Protein 6IZF (pdb70)

B-factor: mean 52.76, std 18.19, range [23.38, 138.47]

Organism: Gallus gallus (NCBI:txid9031)

Radius of gyration: 17.47 Å; Cα contacts (8 Å, |Δi|>4): 289; chains: 1; bounding box: 37×45×37 Å

Sequence (224 aa):
QLGELAAAFASVPVFPLFDAAYFIVSVLYLKYEPGAVEMSRKSPFASWLLCCAMLHCFGSYILADLLLGESPIHYFSNNSSVILATAVWYLIFFCPMNLFYKCVSFLPVKLIFVAMKEVVRVRKIAAGVHHAHHQYHHGWFIMMATGWVKGSGVALMMSNFEQLLRGVWRPETNEILHMSFPTKASLYGTVLFTLQQTHWLPVSEANLVFFFTMFMIVCKVFMTATH

Foldseek 3Di:
DVVVVLVCLLPPDCPPPLLLLQLLLQLVVQCVDPCLLVCCVPPVVLSLVLSCQSSCQLQLQLCVLVVHDSCVVVVVPVSSVSSSVSNCLCRPNVVSVVVVVCVPLVNVLVSQLSSLLVLLSQLLVQLVVQCVVPVPPLVSSLSSSLSSNCGSQQVVQVSQVSVVHHDPPDGCVRPPDPSSVLSSVSSNQSSCVSVVNPVDDPSVSSVVSSVVSSVVRSVVSVVD

Solvent-accessible surface area: 11584 Å² total; per-residue (Å²): 195,82,42,138,97,0,52,60,47,19,76,46,108,37,87,65,125,47,16,20,1,12,8,12,23,4,0,2,138,0,31,105,24,101,49,1,66,102,24,1,130,156,50,66,144,24,0,60,63,0,0,0,26,9,2,2,1,1,49,19,28,6,13,100,94,21,72,57,58,53,115,110,45,48,78,62,105,73,10,23,118,45,0,42,43,7,24,116,63,0,10,59,25,110,157,53,88,46,56,111,69,7,31,122,86,72,51,40,37,106,43,7,20,35,32,1,11,6,13,0,60,11,0,4,47,1,0,63,72,0,47,138,76,96,109,143,16,90,165,63,0,48,38,1,0,36,10,14,1,10,2,26,26,33,23,33,24,128,7,23,95,63,35,69,42,136,112,82,117,57,49,33,109,113,113,59,47,67,27,0,97,8,0,58,142,0,0,54,59,0,5,68,28,31,23,154,207,50,132,51,58,54,24,34,17,2,33,115,14,1,72,101,1,29,95,27,38,40,140,63,31,51,81,186

Structure (mmCIF, N/CA/C/O backbone):
data_6IZF
#
_entry.id   6IZF
#
_cell.length_a   127.381
_cell.length_b   127.381
_cell.length_c   102.167
_cell.angle_alpha   90.000
_cell.angle_beta   90.000
_cell.angle_gamma   120.000
#
_symmetry.space_group_name_H-M   'P 63 2 2'
#
loop_
_entity.id
_entity.type
_entity.pdbx_description
1 polymer 'Trimeric intracellular cation channel type A'
2 non-polymer 'CALCIUM ION'
3 n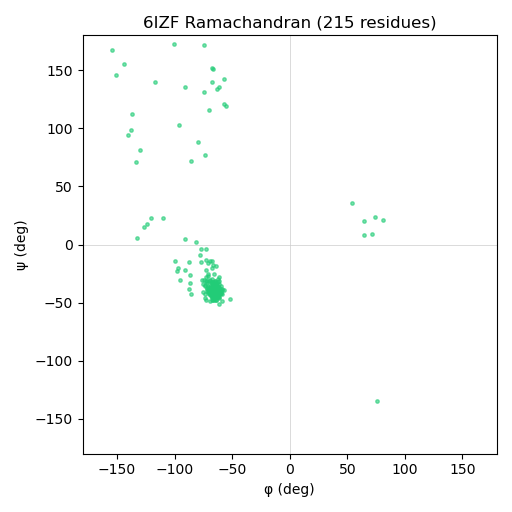on-polymer 'CHLORIDE ION'
4 non-polymer '(2R)-1-(dodecanoyloxy)-3-hydroxypropan-2-yl (5E,8E,11E)-tetradeca-5,8,11-trienoate'
5 water water
#
loop_
_atom_site.group_PDB
_atom_site.id
_atom_site.type_symbol
_atom_site.label_atom_id
_atom_site.label_alt_id
_atom_site.label_comp_id
_atom_site.label_asym_id
_atom_site.label_entity_id
_atom_site.label_seq_id
_atom_site.pdbx_PDB_ins_code
_atom_site.Cartn_x
_atom_site.Cartn_y
_atom_site.Cartn_z
_atom_site.occupancy
_atom_site.B_iso_or_equiv
_atom_site.auth_seq_id
_atom_site.auth_comp_id
_atom_site.auth_asym_id
_atom_site.auth_atom_id
_atom_site.pdbx_PDB_model_num
ATOM 1 N N . GLN A 1 8 ? 29.419 8.665 26.686 1.00 115.97 8 GLN A N 1
ATOM 2 C CA . GLN A 1 8 ? 29.386 10.095 26.401 1.00 108.04 8 GLN A CA 1
ATOM 3 C C . GLN A 1 8 ? 30.018 10.890 27.537 1.00 106.36 8 GLN A C 1
ATOM 4 O O . GLN A 1 8 ? 29.886 12.113 27.597 1.00 107.04 8 GLN A O 1
ATOM 10 N N . LEU A 1 9 ? 30.701 10.183 28.441 1.00 104.16 9 LEU A N 1
ATOM 11 C CA . LEU A 1 9 ? 31.348 10.851 29.567 1.00 100.28 9 LEU A CA 1
ATOM 12 C C . LEU A 1 9 ? 32.422 11.819 29.090 1.00 97.97 9 LEU A C 1
ATOM 13 O O . LEU A 1 9 ? 32.588 12.904 29.659 1.00 99.72 9 LEU A O 1
ATOM 18 N N . GLY A 1 10 ? 33.167 11.441 28.048 1.00 97.59 10 GLY A N 1
ATOM 19 C CA . GLY A 1 10 ? 34.171 12.340 27.504 1.00 99.79 10 GLY A CA 1
ATOM 20 C C . GLY A 1 10 ? 33.579 13.621 26.956 1.00 93.76 10 GLY A C 1
ATOM 21 O O . GLY A 1 10 ? 34.231 14.669 26.970 1.00 85.50 10 GLY A O 1
ATOM 22 N N . GLU A 1 11 ? 32.339 13.559 26.467 1.00 88.18 11 GLU A N 1
ATOM 23 C CA . GLU A 1 11 ? 31.656 14.769 26.026 1.00 82.10 11 GLU A CA 1
ATOM 24 C C . GLU A 1 11 ? 31.295 15.654 27.214 1.00 83.29 11 GLU A C 1
ATOM 25 O O . GLU A 1 11 ? 31.374 16.885 27.127 1.00 72.80 11 GLU A O 1
ATOM 31 N N . LEU A 1 12 ? 30.903 15.042 28.335 1.00 83.40 12 LEU A N 1
ATOM 32 C CA . LEU A 1 12 ? 30.668 15.806 29.556 1.00 77.19 12 LEU A CA 1
ATOM 33 C C . LEU A 1 12 ? 31.974 16.332 30.138 1.00 71.73 12 LEU A C 1
ATOM 34 O O . LEU A 1 12 ? 32.032 17.467 30.627 1.00 61.02 12 LEU A O 1
ATOM 39 N N . ALA A 1 13 ? 33.034 15.522 30.094 1.00 62.97 13 ALA A N 1
ATOM 40 C CA . ALA A 1 13 ? 34.317 15.954 30.640 1.00 67.04 13 ALA A CA 1
ATOM 41 C C . ALA A 1 13 ? 34.901 17.106 29.833 1.00 64.46 13 ALA A C 1
ATOM 42 O O . ALA A 1 13 ? 35.537 18.006 30.395 1.00 63.88 13 ALA A O 1
ATOM 44 N N . ALA A 1 14 ? 34.693 17.097 28.513 1.00 66.82 14 ALA A N 1
ATOM 45 C CA . ALA A 1 14 ? 35.185 18.192 27.683 1.00 69.37 14 ALA A CA 1
ATOM 46 C C . ALA A 1 14 ? 34.481 19.500 28.019 1.00 69.00 14 ALA A C 1
ATOM 47 O O . ALA A 1 14 ? 35.117 20.559 28.068 1.00 61.01 14 ALA A O 1
ATOM 49 N N . ALA A 1 15 ? 33.167 19.450 28.256 1.00 60.89 15 ALA A N 1
ATOM 50 C CA . ALA A 1 15 ? 32.446 20.657 28.646 1.00 63.53 15 ALA A CA 1
ATOM 51 C C . ALA A 1 15 ? 32.866 21.121 30.036 1.00 65.98 15 ALA A C 1
ATOM 52 O O . ALA A 1 15 ? 33.006 22.324 30.281 1.00 68.68 15 ALA A O 1
ATOM 54 N N . PHE A 1 16 ? 33.080 20.177 30.956 1.00 69.00 16 PHE A N 1
ATOM 55 C CA . PHE A 1 16 ? 33.512 20.531 32.306 1.00 68.57 16 PHE A CA 1
ATOM 56 C C . PHE A 1 16 ? 34.882 21.200 32.288 1.00 64.05 16 PHE A C 1
ATOM 57 O O . PHE A 1 16 ? 35.103 22.210 32.964 1.00 60.32 16 PHE A O 1
ATOM 65 N N . ALA A 1 17 ? 35.818 20.648 31.514 1.00 56.18 17 ALA A N 1
ATOM 66 C CA . ALA A 1 17 ? 37.187 21.149 31.518 1.00 58.34 17 ALA A CA 1
ATOM 67 C C . ALA A 1 17 ? 37.356 22.440 30.729 1.00 59.72 17 ALA A C 1
ATOM 68 O O . ALA A 1 17 ? 38.456 23.002 30.730 1.00 61.56 17 ALA A O 1
ATOM 70 N N . SER A 1 18 ? 36.306 22.929 30.066 1.00 59.12 18 SER A N 1
ATOM 71 C CA . SER A 1 18 ? 36.411 24.115 29.224 1.00 64.53 18 SER A CA 1
ATOM 72 C C . SER A 1 18 ? 35.427 25.207 29.630 1.00 67.24 18 SER A C 1
ATOM 73 O O . SER A 1 18 ? 35.161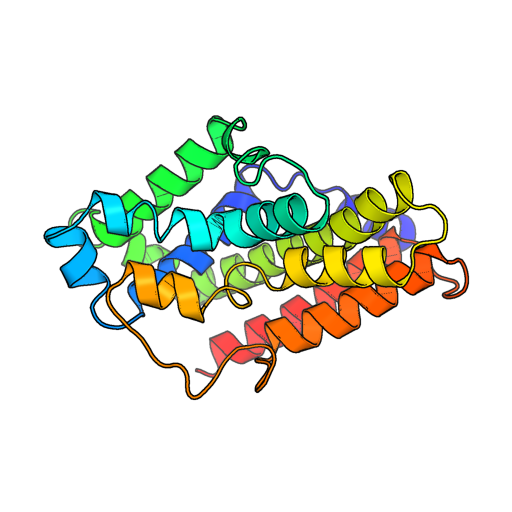 26.118 28.838 1.00 67.25 18 SER A O 1
ATOM 76 N N . VAL A 1 19 ? 34.879 25.138 30.837 1.00 65.08 19 VAL A N 1
ATOM 77 C CA . VAL A 1 19 ? 33.973 26.203 31.289 1.00 66.98 19 VAL A CA 1
ATOM 78 C C . VAL A 1 19 ? 34.767 27.487 31.475 1.00 61.65 19 VAL A C 1
ATOM 79 O O . VAL A 1 19 ? 35.908 27.443 31.970 1.00 57.73 19 VAL A O 1
ATOM 83 N N . PRO A 1 20 ? 34.228 28.646 31.085 1.00 67.40 20 PRO A N 1
ATOM 84 C CA . PRO A 1 20 ? 34.973 29.907 31.237 1.00 59.97 20 PRO A CA 1
ATOM 85 C C . PRO A 1 20 ? 35.090 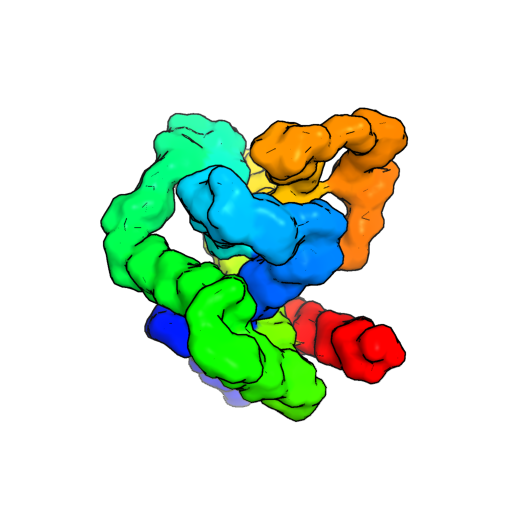30.287 32.703 1.00 48.76 20 PRO A C 1
ATOM 86 O O . PRO A 1 20 ? 34.090 30.564 33.371 1.00 59.21 20 PRO A O 1
ATOM 90 N N . VAL A 1 21 ? 36.327 30.310 33.206 1.00 53.31 21 VAL A N 1
ATOM 91 C CA . VAL A 1 21 ? 36.543 30.619 34.615 1.00 55.93 21 VAL A CA 1
ATOM 92 C C . VAL A 1 21 ? 36.285 32.095 34.901 1.00 55.10 21 VAL A C 1
ATOM 93 O O . VAL A 1 21 ? 35.848 32.455 36.002 1.00 53.09 21 VAL A O 1
ATOM 97 N N . PHE A 1 22 ? 36.538 32.968 33.931 1.00 55.13 22 PHE A N 1
ATOM 98 C CA . PHE A 1 22 ? 36.262 34.388 34.123 1.00 56.90 22 PHE A CA 1
ATOM 99 C C . PHE A 1 22 ? 34.845 34.705 33.656 1.00 57.61 22 PHE A C 1
ATOM 100 O O . PHE A 1 22 ? 34.439 34.243 32.584 1.00 63.43 22 PHE A O 1
ATOM 108 N N . PRO A 1 23 ? 34.063 35.488 34.420 1.00 50.79 23 PRO A N 1
ATOM 109 C CA . PRO A 1 23 ? 34.463 36.080 35.700 1.00 50.48 23 PRO A CA 1
ATOM 110 C C . PRO A 1 23 ? 33.969 35.325 36.940 1.00 50.07 23 PRO A C 1
ATOM 111 O O . PRO A 1 23 ? 34.468 35.579 38.036 1.00 44.87 23 PRO A O 1
ATOM 115 N N . LEU A 1 24 ? 33.013 34.409 36.767 1.00 47.98 24 LEU A N 1
ATOM 116 C CA . LEU A 1 24 ? 32.309 33.846 37.917 1.00 48.32 24 LEU A CA 1
ATOM 117 C C . LEU A 1 24 ? 33.217 32.957 38.759 1.00 47.67 24 LEU A C 1
ATOM 118 O O . LEU A 1 24 ? 33.256 33.083 39.988 1.00 41.78 24 LEU A O 1
ATOM 123 N N . PHE A 1 25 ? 33.944 32.037 38.120 1.00 41.61 25 PHE A N 1
ATOM 124 C CA . PHE A 1 25 ? 34.790 31.128 38.886 1.00 41.06 25 PHE A CA 1
ATOM 125 C C . PHE A 1 25 ? 36.011 31.839 39.454 1.00 42.87 25 PHE A C 1
ATOM 126 O O . PHE A 1 25 ? 36.471 31.491 40.548 1.00 40.91 25 PHE A O 1
ATOM 134 N N . ASP A 1 26 ? 36.544 32.834 38.739 1.00 39.21 26 ASP A N 1
ATOM 135 C CA . ASP A 1 26 ? 37.624 33.638 39.303 1.00 39.38 26 ASP A CA 1
ATOM 136 C C . ASP A 1 26 ? 37.134 34.457 40.493 1.00 37.09 26 ASP A C 1
ATOM 137 O O . ASP A 1 26 ? 37.857 34.612 41.484 1.00 41.36 26 ASP A O 1
ATOM 142 N N . ALA A 1 27 ? 35.910 34.987 40.414 1.00 38.68 27 ALA A N 1
ATOM 143 C CA . ALA A 1 27 ? 35.350 35.725 41.541 1.00 45.50 27 ALA A CA 1
ATOM 144 C C . ALA A 1 27 ? 35.229 34.838 42.772 1.00 45.64 27 ALA A C 1
ATOM 145 O O . ALA A 1 27 ? 35.545 35.265 43.889 1.00 41.21 27 ALA A O 1
ATOM 147 N N . ALA A 1 28 ? 34.777 33.595 42.585 1.00 40.82 28 ALA A N 1
ATOM 148 C CA . ALA A 1 28 ? 34.700 32.659 43.703 1.00 43.03 28 ALA A CA 1
ATOM 149 C C . ALA A 1 28 ? 36.082 32.373 44.275 1.00 44.85 28 ALA A C 1
ATOM 150 O O . ALA A 1 28 ? 36.244 32.254 45.495 1.00 45.19 28 ALA A O 1
ATOM 152 N N . TYR A 1 29 ? 37.089 32.253 43.407 1.00 39.29 29 TYR A N 1
ATOM 153 C CA . TYR A 1 29 ? 38.460 32.075 43.875 1.00 39.98 29 TYR A CA 1
ATOM 154 C C . TYR A 1 29 ? 38.909 33.275 44.700 1.00 42.30 29 TYR A C 1
ATOM 155 O O . TYR A 1 29 ? 39.502 33.119 4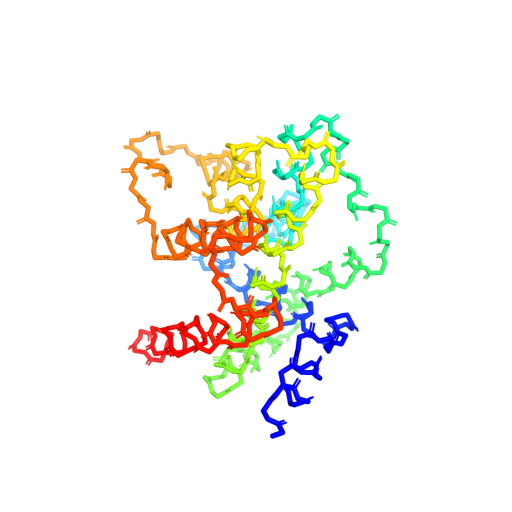5.774 1.00 37.82 29 TYR A O 1
ATOM 164 N N . PHE A 1 30 ? 38.628 34.486 44.210 1.00 40.26 30 PHE A N 1
ATOM 165 C CA . PHE A 1 30 ? 39.022 35.690 44.936 1.00 37.71 30 PHE A CA 1
ATOM 166 C C . PHE A 1 30 ? 38.289 35.797 46.268 1.00 39.74 30 PHE A C 1
ATOM 167 O O . PHE A 1 30 ? 38.886 36.166 47.285 1.00 42.46 30 PHE A O 1
ATOM 175 N N . ILE A 1 31 ? 36.993 35.477 46.281 1.00 37.27 31 ILE A N 1
ATOM 176 C CA . ILE A 1 31 ? 36.199 35.631 47.500 1.00 40.48 31 ILE A CA 1
ATOM 177 C C . ILE A 1 31 ? 36.714 34.706 48.596 1.00 46.01 31 ILE A C 1
ATOM 178 O O . ILE A 1 31 ? 36.923 35.126 49.740 1.00 44.94 31 ILE A O 1
ATOM 183 N N . VAL A 1 32 ? 36.937 33.433 48.260 1.00 41.22 32 VAL A N 1
ATOM 184 C CA . VAL A 1 32 ? 37.414 32.477 49.257 1.00 46.39 32 VAL A CA 1
ATOM 185 C C . VAL A 1 32 ? 38.809 32.858 49.742 1.00 43.81 32 VAL A C 1
ATOM 186 O O . VAL A 1 32 ? 39.112 32.770 50.937 1.00 44.71 32 VAL A O 1
ATOM 190 N N . SER A 1 33 ? 39.672 33.304 48.828 1.00 41.71 33 SER A N 1
ATOM 191 C CA . SER A 1 33 ? 41.043 33.636 49.206 1.00 43.86 33 SER A CA 1
ATOM 192 C C . SER A 1 33 ? 41.098 34.894 50.066 1.00 49.32 33 SER A C 1
ATOM 193 O O . SER A 1 33 ? 41.881 34.963 51.021 1.00 47.94 33 SER A O 1
ATOM 196 N N . VAL A 1 34 ? 40.285 35.900 49.745 1.00 40.83 34 VAL A N 1
ATOM 197 C CA . VAL A 1 34 ? 40.288 37.118 50.549 1.00 39.93 34 VAL A CA 1
ATOM 198 C C . VAL A 1 34 ? 39.578 36.890 51.882 1.00 43.69 34 VAL A C 1
ATOM 199 O O . VAL A 1 34 ? 39.936 37.508 52.892 1.00 46.66 34 VAL A O 1
ATOM 203 N N . LEU A 1 35 ? 38.582 35.999 51.917 1.00 43.03 35 LEU A N 1
ATOM 204 C CA . LEU A 1 35 ? 37.997 35.600 53.195 1.00 47.79 35 LEU A CA 1
ATOM 205 C C . LEU A 1 35 ? 39.051 35.002 54.116 1.00 46.58 35 LEU A C 1
ATOM 206 O O . LEU A 1 35 ? 39.076 35.293 55.318 1.00 49.22 35 LEU A O 1
ATOM 211 N N . TYR A 1 36 ? 39.933 34.163 53.569 1.00 44.18 36 TYR A N 1
ATOM 212 C CA . TYR A 1 36 ? 41.006 33.587 54.372 1.00 55.24 36 TYR A CA 1
ATOM 213 C C . TYR A 1 36 ? 41.954 34.669 54.874 1.00 51.04 36 TYR A C 1
ATOM 214 O O . TYR A 1 36 ? 42.440 34.600 56.009 1.00 52.33 36 TYR A O 1
ATOM 223 N N . LEU A 1 37 ? 42.230 35.676 54.041 1.00 46.68 37 LEU A N 1
ATOM 224 C CA . LEU A 1 37 ? 43.064 36.792 54.477 1.00 43.45 37 LEU A CA 1
ATOM 225 C C . LEU A 1 37 ? 42.435 37.522 55.658 1.00 42.97 37 LEU A C 1
ATOM 226 O O . LEU A 1 37 ? 43.128 37.868 56.620 1.00 47.04 37 LEU A O 1
ATOM 231 N N . LYS A 1 38 ? 41.120 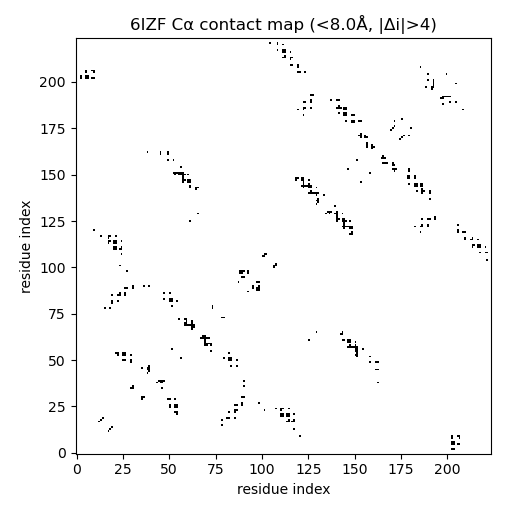37.750 55.611 1.00 42.95 38 LYS A N 1
ATOM 232 C CA . LYS A 1 38 ? 40.457 38.471 56.694 1.00 48.08 38 LYS A CA 1
ATOM 233 C C . LYS A 1 38 ? 40.484 37.682 57.998 1.00 52.86 38 LYS A C 1
ATOM 234 O O . LYS A 1 38 ? 40.428 38.275 59.083 1.00 51.32 38 LYS A O 1
ATOM 240 N N . TYR A 1 39 ? 40.585 36.354 57.915 1.00 51.18 39 TYR A N 1
ATOM 241 C CA . TYR A 1 39 ? 40.696 35.522 59.107 1.00 57.89 39 TYR A CA 1
ATOM 242 C C . TYR A 1 39 ? 42.062 35.624 59.773 1.00 56.33 39 TYR A C 1
ATOM 243 O O . TYR A 1 39 ? 42.179 35.321 60.966 1.00 55.51 39 TYR A O 1
ATOM 252 N N . GLU A 1 40 ? 43.090 36.034 59.035 1.00 50.40 40 GLU A N 1
ATOM 253 C CA . GLU A 1 40 ? 44.436 36.069 59.580 1.00 47.58 40 GLU A CA 1
ATOM 254 C C . GLU A 1 40 ? 44.553 37.123 60.680 1.00 51.12 40 GLU A C 1
ATOM 255 O O . GLU A 1 40 ? 43.837 38.129 60.669 1.00 57.07 40 GLU A O 1
ATOM 261 N N . PRO A 1 41 ? 45.446 36.912 61.649 1.00 60.09 41 PRO A N 1
ATOM 262 C CA . PRO A 1 41 ? 45.556 37.849 62.775 1.00 59.70 41 PRO A CA 1
ATOM 263 C C . PRO A 1 41 ? 45.955 39.248 62.322 1.00 59.96 41 PRO A C 1
ATOM 264 O O . PRO A 1 41 ? 46.866 39.423 61.509 1.00 60.15 41 PRO A O 1
ATOM 268 N N . GLY A 1 42 ? 45.267 40.248 62.872 1.00 50.81 42 GLY A N 1
ATOM 269 C CA . GLY A 1 42 ? 45.545 41.637 62.573 1.00 50.09 42 GLY A CA 1
ATOM 270 C C . GLY A 1 42 ? 45.154 42.098 61.188 1.00 52.86 42 GLY A C 1
ATOM 271 O O . GLY A 1 42 ? 45.498 43.224 60.812 1.00 59.43 42 GLY A O 1
ATOM 272 N N . ALA A 1 43 ? 44.439 41.275 60.418 1.00 52.26 43 ALA A N 1
ATOM 273 C CA . ALA A 1 43 ? 44.111 41.647 59.045 1.00 53.22 43 ALA A CA 1
ATOM 274 C C . ALA A 1 43 ? 43.142 42.822 58.996 1.00 47.75 43 ALA A C 1
ATOM 275 O O . ALA A 1 43 ? 43.315 43.740 58.185 1.00 50.29 43 ALA A O 1
ATOM 277 N N . VAL A 1 44 ? 42.114 42.812 59.847 1.00 47.39 44 VAL A N 1
ATOM 278 C CA . VAL A 1 44 ? 41.155 43.913 59.849 1.00 53.08 44 VAL A CA 1
ATOM 279 C C . VAL A 1 44 ? 41.826 45.206 60.296 1.00 57.10 44 VAL A C 1
ATOM 280 O O . VAL A 1 44 ? 41.622 46.266 59.693 1.00 52.26 44 VAL A O 1
ATOM 284 N N . GLU A 1 45 ? 42.642 45.140 61.352 1.00 56.31 45 GLU A N 1
ATOM 285 C CA . GLU A 1 45 ? 43.376 46.322 61.792 1.00 61.87 45 GLU A CA 1
ATOM 286 C C . GLU A 1 45 ? 44.316 46.820 60.702 1.00 57.37 45 GLU A C 1
ATOM 287 O O . GLU A 1 45 ? 44.498 48.032 60.531 1.00 55.47 45 GLU A O 1
ATOM 293 N N . MET A 1 46 ? 44.917 45.897 59.948 1.00 44.33 46 MET A N 1
ATOM 294 C CA . MET A 1 46 ? 45.810 46.292 58.865 1.00 44.39 46 MET A CA 1
ATOM 295 C C . MET A 1 46 ? 45.055 47.001 57.748 1.00 46.93 46 MET A C 1
ATOM 296 O O . MET A 1 46 ? 45.590 47.928 57.129 1.00 49.16 46 MET A O 1
ATOM 301 N N . SER A 1 47 ? 43.813 46.589 57.478 1.00 44.30 47 SER A N 1
ATOM 302 C CA . SER A 1 47 ? 43.033 47.246 56.434 1.00 49.11 47 SER A CA 1
ATOM 303 C C . SER A 1 47 ? 42.692 48.684 56.803 1.00 50.70 47 SER A C 1
ATOM 304 O O . SER A 1 47 ? 42.492 49.516 55.913 1.00 49.85 47 SER A O 1
ATOM 307 N N . ARG A 1 48 ? 42.516 48.941 58.085 1.00 47.90 48 ARG A N 1
ATOM 308 C CA . ARG A 1 48 ? 42.293 50.293 58.562 1.00 50.40 48 ARG A CA 1
ATOM 309 C C . ARG A 1 48 ? 43.493 51.248 58.582 1.00 54.71 48 ARG A C 1
ATOM 310 O O . ARG A 1 48 ? 43.389 52.384 58.162 1.00 58.43 48 ARG A O 1
ATOM 318 N N . LYS A 1 49 ? 44.640 50.747 59.023 1.00 55.92 49 LYS A N 1
ATOM 319 C CA . LYS A 1 49 ? 45.832 51.558 59.234 1.00 55.70 49 LYS A CA 1
ATOM 320 C C . LYS A 1 49 ? 46.788 51.532 58.051 1.00 53.70 49 LYS A C 1
ATOM 321 O O . LYS A 1 49 ? 47.486 52.523 57.807 1.00 54.27 49 LYS A O 1
ATOM 327 N N . SER A 1 50 ? 46.835 50.427 57.310 1.00 48.52 50 SER A N 1
ATOM 328 C CA . SER A 1 50 ? 47.697 50.289 56.136 1.00 45.77 50 SER A CA 1
ATOM 329 C C . SER A 1 50 ? 46.882 49.703 54.989 1.00 49.93 50 SER A C 1
ATOM 330 O O . SER A 1 50 ? 47.076 48.545 54.601 1.00 49.24 50 SER A O 1
ATOM 333 N N . PRO A 1 51 ? 45.954 50.483 54.424 1.00 54.36 51 PRO A N 1
ATOM 334 C CA . PRO A 1 51 ? 45.070 49.924 53.387 1.00 46.53 51 PRO A CA 1
ATOM 335 C C . PRO A 1 51 ? 45.798 49.491 52.127 1.00 44.59 51 PRO A C 1
ATOM 336 O O . PRO A 1 51 ? 45.379 48.514 51.496 1.00 44.06 51 PRO A O 1
ATOM 340 N N . PHE A 1 52 ? 46.870 50.179 51.732 1.00 45.85 52 PHE A N 1
ATOM 341 C CA . PHE A 1 52 ? 47.593 49.752 50.540 1.00 48.14 52 PHE A CA 1
ATOM 342 C C . PHE A 1 52 ? 48.265 48.402 50.765 1.00 45.79 52 PHE A C 1
ATOM 343 O O . PHE A 1 52 ? 48.191 47.518 49.905 1.00 40.98 52 PHE A O 1
ATOM 351 N N . ALA A 1 53 ? 48.912 48.218 51.920 1.00 40.27 53 ALA A N 1
ATOM 352 C CA . ALA A 1 53 ? 49.510 46.924 52.233 1.00 42.84 53 ALA A CA 1
ATOM 353 C C . ALA A 1 53 ? 48.454 45.832 52.336 1.00 41.91 53 ALA A C 1
ATOM 354 O O . ALA A 1 53 ? 48.719 44.677 51.982 1.00 41.10 53 ALA A O 1
ATOM 356 N N . SER A 1 54 ? 47.260 46.172 52.827 1.00 38.77 54 SER A N 1
ATOM 357 C CA . SER A 1 54 ? 46.170 45.203 52.874 1.00 39.28 54 SER A CA 1
ATOM 358 C C . SER A 1 54 ? 45.730 44.805 51.471 1.00 35.93 54 SER A C 1
ATOM 359 O O . SER A 1 54 ? 45.488 43.623 51.203 1.00 36.33 54 SER A O 1
ATOM 362 N N . TRP A 1 55 ? 45.616 45.780 50.566 1.00 37.90 55 TRP A N 1
ATOM 363 C CA . TRP A 1 55 ? 45.262 45.471 49.185 1.00 37.94 55 TRP A CA 1
ATOM 364 C C . TRP A 1 55 ? 46.338 44.622 48.520 1.00 39.28 55 TRP A C 1
ATOM 365 O O . TRP A 1 55 ? 46.024 43.678 47.785 1.00 33.80 55 TRP A O 1
ATOM 376 N N A LEU A 1 56 ? 47.612 44.927 48.782 0.70 36.53 56 LEU A N 1
ATOM 377 N N B LEU A 1 56 ? 47.611 44.956 48.747 0.30 36.94 56 LEU A N 1
ATOM 378 C CA A LEU A 1 56 ? 48.695 44.130 48.210 0.70 36.45 56 LEU A CA 1
ATOM 379 C CA B LEU A 1 56 ? 48.698 44.164 48.180 0.30 36.28 56 LEU A CA 1
ATOM 380 C C A LEU A 1 56 ? 48.674 42.702 48.746 0.70 36.80 56 LEU A C 1
ATOM 381 C C B LEU A 1 56 ? 48.652 42.729 48.683 0.30 36.57 56 LEU A C 1
ATOM 382 O O A LEU A 1 56 ? 48.947 41.748 48.005 0.70 36.00 56 LEU A O 1
ATOM 383 O O B LEU A 1 56 ? 48.914 41.786 47.926 0.30 36.15 56 LEU A O 1
ATOM 392 N N A CYS A 1 57 ? 48.353 42.535 50.033 0.51 35.87 57 CYS A N 1
ATOM 393 N N B CYS A 1 57 ? 48.323 42.545 49.962 0.49 35.91 57 CYS A N 1
ATOM 394 C CA A CYS A 1 57 ? 48.204 41.193 50.591 0.51 38.82 57 CYS A CA 1
ATOM 395 C CA B CYS A 1 57 ? 48.240 41.201 50.520 0.49 38.30 57 CYS A CA 1
ATOM 396 C C A CYS A 1 57 ? 47.111 40.412 49.874 0.51 42.36 57 CYS A C 1
ATOM 397 C C B CYS A 1 57 ? 47.107 40.407 49.882 0.49 42.30 57 CYS A C 1
ATOM 398 O O A CYS A 1 57 ? 47.273 39.219 49.591 0.51 39.43 57 CYS A O 1
ATOM 399 O O B CYS A 1 57 ? 47.238 39.197 49.661 0.49 40.54 57 CYS A O 1
ATOM 404 N N . ALA A 1 58 ? 45.988 41.069 49.575 1.00 39.28 58 ALA A N 1
ATOM 405 C CA . ALA A 1 58 ? 44.894 40.390 48.891 1.00 37.09 58 ALA A CA 1
ATOM 406 C C . ALA A 1 58 ? 45.286 40.016 47.467 1.00 31.70 58 ALA A C 1
ATOM 407 O O . ALA A 1 58 ? 44.853 38.979 46.951 1.00 37.97 58 ALA A O 1
ATOM 409 N N . MET A 1 59 ? 46.107 40.844 46.815 1.00 35.07 59 MET A N 1
ATOM 410 C CA . MET A 1 59 ? 46.597 40.493 45.487 1.00 38.02 59 MET A CA 1
ATOM 411 C C . MET A 1 59 ? 47.512 39.276 45.537 1.00 37.30 59 MET A C 1
ATOM 412 O O . MET A 1 59 ? 47.512 38.467 44.603 1.00 34.05 59 MET A O 1
ATOM 417 N N . LEU A 1 60 ? 48.291 39.125 46.612 1.00 33.21 60 LEU A N 1
ATOM 418 C CA . LEU A 1 60 ? 49.093 37.917 46.774 1.00 38.90 60 LEU A CA 1
ATOM 419 C C . LEU A 1 60 ? 48.207 36.687 46.914 1.00 39.25 60 LEU A C 1
ATOM 420 O O . LEU A 1 60 ? 48.501 35.632 46.341 1.00 37.45 60 LEU A O 1
ATOM 425 N N . HIS A 1 61 ? 47.115 36.802 47.675 1.00 34.81 61 HIS A N 1
ATOM 426 C CA . HIS A 1 61 ? 46.212 35.669 47.849 1.00 38.94 61 HIS A CA 1
ATOM 427 C C . HIS A 1 61 ? 45.455 35.348 46.567 1.00 39.63 61 HIS A C 1
ATOM 428 O O . HIS A 1 61 ? 45.115 34.184 46.327 1.00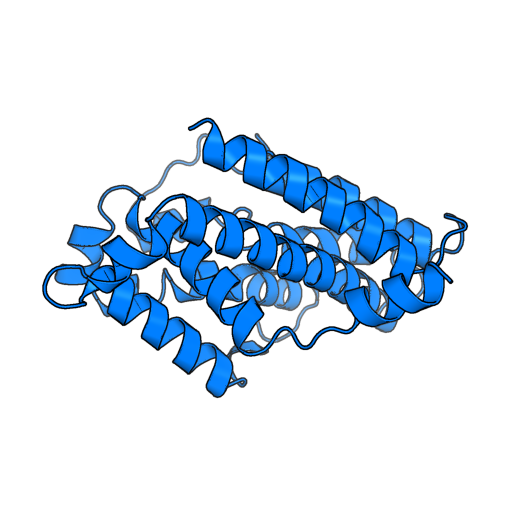 45.68 61 HIS A O 1
ATOM 435 N N . CYS A 1 62 ? 45.179 36.357 45.739 1.00 36.28 62 CYS A N 1
ATOM 436 C CA . CYS A 1 62 ? 44.419 36.141 44.514 1.00 33.19 62 CYS A CA 1
ATOM 437 C C . CYS A 1 62 ? 45.291 35.719 43.341 1.00 36.53 62 CYS A C 1
ATOM 438 O O . CYS A 1 62 ? 44.836 34.944 42.492 1.00 35.07 62 CYS A O 1
ATOM 441 N N . PHE A 1 63 ? 46.535 36.200 43.269 1.00 32.40 63 PHE A N 1
ATOM 442 C CA . PHE A 1 63 ? 47.380 35.949 42.107 1.00 37.76 63 PHE A CA 1
ATOM 443 C C . PHE A 1 63 ? 48.739 35.355 42.461 1.00 30.00 63 PHE A C 1
ATOM 444 O O . PHE A 1 63 ? 49.634 35.346 41.608 1.00 32.67 63 PHE A O 1
ATOM 452 N N . GLY A 1 64 ? 48.918 34.851 43.684 1.00 36.04 64 GLY A N 1
ATOM 453 C CA . GLY A 1 64 ? 50.211 34.305 44.066 1.00 35.70 64 GLY A CA 1
ATOM 454 C C . GLY A 1 64 ? 50.638 33.121 43.221 1.00 37.55 64 GLY A C 1
ATOM 455 O O . GLY A 1 64 ? 51.835 32.874 43.053 1.00 33.00 64 GLY A O 1
ATOM 456 N N . SER A 1 65 ? 49.672 32.376 42.677 1.00 35.35 65 SER A N 1
ATOM 457 C CA . SER A 1 65 ? 49.999 31.258 41.797 1.00 35.32 65 SER A CA 1
ATOM 458 C C . SER A 1 65 ? 50.733 31.734 40.551 1.00 32.30 65 SER A C 1
ATOM 459 O O . SER A 1 65 ? 51.713 31.114 40.125 1.00 32.00 65 SER A O 1
ATOM 462 N N . TYR A 1 66 ? 50.268 32.830 39.949 1.00 31.05 66 TYR A N 1
ATOM 463 C CA . TYR A 1 66 ? 50.911 33.341 38.744 1.00 32.32 66 TYR A CA 1
ATOM 464 C C . TYR A 1 66 ? 52.238 34.011 39.069 1.00 34.13 66 TYR A C 1
ATOM 465 O O . TYR A 1 66 ? 53.187 33.928 38.281 1.00 31.41 66 TYR A O 1
ATOM 474 N N . ILE A 1 67 ? 52.321 34.686 40.217 1.00 28.21 67 ILE A N 1
ATOM 475 C CA . ILE A 1 67 ? 53.574 35.319 40.619 1.00 33.60 67 ILE A CA 1
ATOM 476 C C . ILE A 1 67 ? 54.663 34.268 40.792 1.00 35.84 67 ILE A C 1
ATOM 477 O O . ILE A 1 67 ? 55.794 34.435 40.321 1.00 32.48 67 ILE A O 1
ATOM 482 N N . LEU A 1 68 ? 54.334 33.167 41.471 1.00 31.08 68 LEU A N 1
ATOM 483 C CA . LEU A 1 68 ? 55.320 32.116 41.709 1.00 35.48 68 LEU A CA 1
ATOM 484 C C . LEU A 1 68 ? 55.691 31.391 40.423 1.00 30.28 68 LEU A C 1
ATOM 485 O O . LEU A 1 68 ? 56.868 31.093 40.194 1.00 32.46 68 LEU A O 1
ATOM 490 N N . ALA A 1 69 ? 54.704 31.081 39.580 1.00 29.60 69 ALA A N 1
ATOM 491 C CA . ALA A 1 69 ? 55.000 30.369 38.341 1.00 31.48 69 ALA A CA 1
ATOM 492 C C . ALA A 1 69 ? 55.861 31.218 37.416 1.00 33.72 69 ALA A C 1
ATOM 493 O O . ALA A 1 69 ? 56.790 30.708 36.778 1.00 29.72 69 ALA A O 1
ATOM 495 N N . ASP A 1 70 ? 55.571 32.519 37.333 1.00 29.72 70 ASP A N 1
ATOM 496 C CA . ASP A 1 70 ? 56.386 33.401 36.504 1.00 32.35 70 ASP A CA 1
ATOM 497 C C . ASP A 1 70 ? 57.797 33.543 37.065 1.00 30.36 70 ASP A C 1
ATOM 498 O O . ASP A 1 70 ? 58.769 33.597 36.302 1.00 35.52 70 ASP A O 1
ATOM 503 N N . LEU A 1 71 ? 57.935 33.590 38.393 1.00 31.79 71 LEU A N 1
ATOM 504 C CA . LEU A 1 71 ? 59.266 33.625 38.993 1.00 31.09 71 LEU A CA 1
ATOM 505 C C . LEU A 1 71 ? 60.056 32.363 38.670 1.00 38.46 71 LEU A C 1
ATOM 506 O O . LEU A 1 71 ? 61.249 32.434 38.353 1.00 35.06 71 LEU A O 1
ATOM 511 N N . LEU A 1 72 ? 59.412 31.197 38.750 1.00 30.72 72 LEU A N 1
ATOM 512 C CA . LEU A 1 72 ? 60.119 29.948 38.480 1.00 34.50 72 LEU A CA 1
ATOM 513 C C . LEU A 1 72 ? 60.560 29.858 37.026 1.00 31.49 72 LEU A C 1
ATOM 514 O O . LEU A 1 72 ? 61.632 29.318 36.732 1.00 34.13 72 LEU A O 1
ATOM 519 N N . LEU A 1 73 ? 59.753 30.375 36.102 1.00 27.02 73 LEU A N 1
ATOM 520 C CA . LEU A 1 73 ? 60.066 30.284 34.682 1.00 28.22 73 LEU A CA 1
ATOM 521 C C . LEU A 1 73 ? 60.868 31.476 34.171 1.00 30.67 73 LEU A C 1
ATOM 522 O O . LEU A 1 73 ? 61.133 31.556 32.967 1.00 31.50 73 LEU A O 1
ATOM 527 N N . GLY A 1 74 ? 61.273 32.392 35.049 1.00 33.17 74 GLY A N 1
ATOM 528 C CA . GLY A 1 74 ? 62.070 33.523 34.618 1.00 29.90 74 GLY A CA 1
ATOM 529 C C . GLY A 1 74 ? 61.306 34.585 33.866 1.00 37.32 74 GLY A C 1
ATOM 530 O O . GLY A 1 74 ? 61.902 35.336 33.096 1.00 31.51 74 GLY A O 1
ATOM 531 N N . GLU A 1 75 ? 59.997 34.668 34.059 1.00 29.59 75 GLU A N 1
ATOM 532 C CA . GLU A 1 75 ? 59.182 35.707 33.452 1.00 31.29 75 GLU A CA 1
ATOM 533 C C . GLU A 1 75 ? 58.893 36.797 34.479 1.00 29.28 75 GLU A C 1
ATOM 534 O O . GLU A 1 75 ? 59.214 36.668 35.664 1.00 33.83 75 GLU A O 1
ATOM 540 N N . SER A 1 76 ? 58.293 37.884 34.010 1.00 28.63 76 SER A N 1
ATOM 541 C CA . SER A 1 76 ? 57.914 38.977 34.898 1.00 31.77 76 SER A CA 1
ATOM 542 C C . SER A 1 76 ? 56.994 38.465 36.000 1.00 28.70 76 SER A C 1
ATOM 543 O O . SER A 1 76 ? 55.923 37.914 35.697 1.00 28.22 76 SER A O 1
ATOM 546 N N . PRO A 1 77 ? 57.361 38.610 37.277 1.00 29.25 77 PRO A N 1
ATOM 547 C CA . PRO A 1 77 ? 56.486 38.121 38.352 1.00 33.34 77 PRO A CA 1
ATOM 548 C C . PRO A 1 77 ? 55.147 38.833 38.429 1.00 33.27 77 PRO A C 1
ATOM 549 O O . PRO A 1 77 ? 54.222 38.295 39.051 1.00 33.37 77 PRO A O 1
ATOM 553 N N . ILE A 1 78 ? 55.005 40.011 37.828 1.00 29.85 78 ILE A N 1
ATOM 554 C CA . ILE A 1 78 ? 53.727 40.711 37.812 1.00 32.14 78 ILE A CA 1
ATOM 555 C C . ILE A 1 78 ? 53.117 40.724 36.412 1.00 31.67 78 ILE A C 1
ATOM 556 O O . ILE A 1 78 ? 52.291 41.580 36.102 1.00 29.99 78 ILE A O 1
ATOM 561 N N . HIS A 1 79 ? 53.511 39.771 35.564 1.00 29.95 79 HIS A N 1
ATOM 562 C CA . HIS A 1 79 ? 52.967 39.698 34.212 1.00 30.82 79 HIS A CA 1
ATOM 563 C C . HIS A 1 79 ? 51.447 39.574 34.223 1.00 30.93 79 HIS A C 1
ATOM 564 O O . HIS A 1 79 ? 50.762 40.170 33.385 1.00 29.92 79 HIS A O 1
ATOM 571 N N . TYR A 1 80 ? 50.898 38.798 35.159 1.00 30.38 80 TYR A N 1
ATOM 572 C CA . TYR A 1 80 ? 49.455 38.589 35.181 1.00 32.86 80 TYR A CA 1
ATOM 573 C C . TYR A 1 80 ? 48.692 39.862 35.527 1.00 34.13 80 TYR A C 1
ATOM 574 O O . TYR A 1 80 ? 47.502 39.962 35.209 1.00 30.91 80 TYR A O 1
ATOM 583 N N . PHE A 1 81 ? 49.348 40.844 36.150 1.00 32.27 81 PHE A N 1
ATOM 584 C CA . PHE A 1 81 ? 48.665 42.085 36.494 1.00 31.47 81 PHE A CA 1
ATOM 585 C C . PHE A 1 81 ? 48.389 42.965 35.283 1.00 35.88 81 PHE A C 1
ATOM 586 O O . PHE A 1 81 ? 47.749 44.011 35.437 1.00 31.89 81 PHE A O 1
ATOM 594 N N . SER A 1 82 ? 48.842 42.573 34.088 1.00 27.59 82 SER A N 1
ATOM 595 C CA . SER A 1 82 ? 48.396 43.245 32.873 1.00 27.26 82 SER A CA 1
ATOM 596 C C . SER A 1 82 ? 46.943 42.923 32.546 1.00 33.91 82 SER A C 1
ATOM 597 O O . SER A 1 82 ? 46.336 43.621 31.725 1.00 35.57 82 SER A O 1
ATOM 600 N N . ASN A 1 83 ? 46.378 41.881 33.158 1.00 31.16 83 ASN A N 1
ATOM 601 C CA . ASN A 1 83 ? 44.965 41.540 32.989 1.00 30.76 83 ASN A CA 1
ATOM 602 C C . ASN A 1 83 ? 44.155 42.471 33.881 1.00 39.16 83 ASN A C 1
ATOM 603 O O . ASN A 1 83 ? 43.857 42.161 35.036 1.00 34.85 83 ASN A O 1
ATOM 608 N N . ASN A 1 84 ? 43.788 43.631 33.326 1.00 34.21 84 ASN A N 1
ATOM 609 C CA . ASN A 1 84 ? 43.189 44.694 34.130 1.00 37.55 84 ASN A CA 1
ATOM 610 C C . ASN A 1 84 ? 41.862 44.264 34.743 1.00 42.73 84 ASN A C 1
ATOM 611 O O . ASN A 1 84 ? 41.582 44.573 35.907 1.00 37.24 84 ASN A O 1
ATOM 616 N N . SER A 1 85 ? 41.028 43.555 33.977 1.00 34.77 85 SER A N 1
ATOM 617 C CA . SER A 1 85 ? 39.707 43.179 34.474 1.00 42.53 85 SER A CA 1
ATOM 618 C C . SER A 1 85 ? 39.807 42.240 35.670 1.00 36.49 85 SER A C 1
ATOM 619 O O . SER A 1 85 ? 39.012 42.338 36.612 1.00 38.72 85 SER A O 1
ATOM 622 N N . SER A 1 86 ? 40.775 41.322 35.650 1.00 31.78 86 SER A N 1
ATOM 623 C CA . SER A 1 86 ? 40.950 40.409 36.776 1.00 40.60 86 SER A CA 1
ATOM 624 C C . SER A 1 86 ? 41.447 41.142 38.015 1.00 37.25 86 SER A C 1
ATOM 625 O O . SER A 1 86 ? 40.985 40.868 39.128 1.00 34.58 86 SER A O 1
ATOM 628 N N . VAL A 1 87 ? 42.392 42.071 37.845 1.00 30.67 87 VAL A N 1
ATOM 629 C CA . VAL A 1 87 ? 42.912 42.824 38.984 1.00 35.04 87 VAL A CA 1
ATOM 630 C C . VAL A 1 87 ? 41.822 43.700 39.589 1.00 35.39 87 VAL A C 1
ATOM 631 O O . VAL A 1 87 ? 41.710 43.819 40.814 1.00 34.73 87 VAL A O 1
ATOM 635 N N . ILE A 1 88 ? 40.998 44.320 38.743 1.00 34.68 88 ILE A N 1
ATOM 636 C CA . ILE A 1 88 ? 39.922 45.168 39.247 1.00 36.66 88 ILE A CA 1
ATOM 637 C C . ILE A 1 88 ? 38.869 44.330 39.961 1.00 39.29 88 ILE A C 1
ATOM 638 O O . ILE A 1 88 ? 38.332 44.739 40.999 1.00 36.60 88 ILE A O 1
ATOM 643 N N . LEU A 1 89 ? 38.561 43.145 39.425 1.00 37.52 89 LEU A N 1
ATOM 644 C CA . LEU A 1 89 ? 37.588 42.273 40.077 1.00 36.19 89 LEU A CA 1
ATOM 645 C C . LEU A 1 89 ? 38.079 41.819 41.447 1.00 36.73 89 LEU A C 1
ATOM 646 O O . LEU A 1 89 ? 37.313 41.811 42.417 1.00 36.03 89 LEU A O 1
ATOM 651 N N . ALA A 1 90 ? 39.354 41.437 41.549 1.00 35.51 90 ALA A N 1
ATOM 652 C CA . ALA A 1 90 ? 39.908 41.067 42.848 1.00 35.85 90 ALA A CA 1
ATOM 653 C C . ALA A 1 90 ? 39.955 42.267 43.787 1.00 38.65 90 ALA A C 1
ATOM 654 O O . ALA A 1 90 ? 39.754 42.124 44.999 1.00 37.53 90 ALA A O 1
ATOM 656 N N . THR A 1 91 ? 40.213 43.460 43.245 1.00 37.09 91 THR A N 1
ATOM 657 C CA . THR A 1 91 ? 40.210 44.663 44.072 1.00 36.93 91 THR A CA 1
ATOM 658 C C . THR A 1 91 ? 38.817 44.953 44.615 1.00 39.98 91 THR A C 1
ATOM 659 O O . THR A 1 91 ? 38.666 45.344 45.779 1.00 38.98 91 THR A O 1
ATOM 663 N N . ALA A 1 92 ? 37.786 44.768 43.787 1.00 37.67 92 ALA A N 1
ATOM 664 C CA . ALA A 1 92 ? 36.419 44.970 44.257 1.00 38.66 92 ALA A CA 1
ATOM 665 C C . ALA A 1 92 ? 36.056 43.963 45.339 1.00 40.60 92 ALA A C 1
ATOM 666 O O . ALA A 1 92 ? 35.358 44.300 46.301 1.00 38.34 92 ALA A O 1
ATOM 668 N N . VAL A 1 93 ? 36.523 42.720 45.199 1.00 39.83 93 VAL A N 1
ATOM 669 C CA . VAL A 1 93 ? 36.255 41.704 46.215 1.00 42.20 93 VAL A CA 1
ATOM 670 C C . VAL A 1 93 ? 36.925 42.083 47.530 1.00 41.86 93 VAL A C 1
ATOM 671 O O . VAL A 1 93 ? 36.330 41.966 48.608 1.00 42.78 93 VAL A O 1
ATOM 675 N N . TRP A 1 94 ? 38.173 42.553 47.457 1.00 40.91 94 TRP A N 1
ATOM 676 C CA . TRP A 1 94 ? 38.882 42.977 48.661 1.00 43.77 94 TRP A CA 1
ATOM 677 C C . TRP A 1 94 ? 38.162 44.133 49.344 1.00 44.53 94 TRP A C 1
ATOM 678 O O . TRP A 1 94 ? 38.024 44.155 50.573 1.00 43.87 94 TRP A O 1
ATOM 689 N N . TYR A 1 95 ? 37.689 45.103 48.559 1.00 41.47 95 TYR A N 1
ATOM 690 C CA . TYR A 1 95 ? 37.014 46.256 49.144 1.00 44.46 95 TYR A CA 1
ATOM 691 C C . TYR A 1 95 ? 35.695 45.856 49.797 1.00 43.81 95 TYR A C 1
ATOM 692 O O . TYR A 1 95 ? 35.375 46.318 50.900 1.00 44.53 95 TYR A O 1
ATOM 701 N N . LEU A 1 96 ? 34.917 44.996 49.135 1.00 42.59 96 LEU A N 1
ATOM 702 C CA . LEU A 1 96 ? 33.618 44.606 49.679 1.00 43.75 96 LEU A CA 1
ATOM 703 C C . LEU A 1 96 ? 33.767 43.766 50.943 1.00 47.12 96 LEU A C 1
ATOM 704 O O . LEU A 1 96 ? 32.943 43.861 51.859 1.00 53.34 96 LEU A O 1
ATOM 709 N N . ILE A 1 97 ? 34.805 42.933 51.012 1.00 41.23 97 ILE A N 1
ATOM 710 C CA . ILE A 1 97 ? 34.957 42.049 52.164 1.00 49.03 97 ILE A CA 1
ATOM 711 C C . ILE A 1 97 ? 35.402 42.835 53.394 1.00 48.61 97 ILE A C 1
ATOM 712 O O . ILE A 1 97 ? 34.979 42.543 54.520 1.00 45.62 97 ILE A O 1
ATOM 717 N N . PHE A 1 98 ? 36.225 43.868 53.200 1.00 46.60 98 PHE A N 1
ATOM 718 C CA . PHE A 1 98 ? 36.781 44.620 54.318 1.00 51.65 98 PHE A CA 1
ATOM 719 C C . PHE A 1 98 ? 36.038 45.913 54.633 1.00 52.61 98 PHE A C 1
ATOM 720 O O . PHE A 1 98 ? 36.138 46.396 55.766 1.00 52.94 98 PHE A O 1
ATOM 728 N N . PHE A 1 99 ? 35.300 46.490 53.680 1.00 52.05 99 PHE A N 1
ATOM 729 C CA . PHE A 1 99 ? 34.747 47.824 53.872 1.00 47.96 99 PHE A CA 1
ATOM 730 C C . PHE A 1 99 ? 33.272 47.974 53.518 1.00 57.06 99 PHE A C 1
ATOM 731 O O . PHE A 1 99 ? 32.765 49.100 53.561 1.00 54.20 99 PHE A O 1
ATOM 739 N N . CYS A 1 100 ? 32.572 46.900 53.171 1.00 47.84 100 CYS A N 1
ATOM 740 C CA . CYS A 1 100 ? 31.158 47.034 52.840 1.00 50.38 100 CYS A CA 1
ATOM 741 C C . CYS A 1 100 ? 30.386 47.523 54.063 1.00 56.08 100 CYS A C 1
ATOM 742 O O . CYS A 1 100 ? 30.609 47.016 55.172 1.00 54.06 100 CYS A O 1
ATOM 745 N N . PRO A 1 101 ? 29.502 48.510 53.914 1.00 59.34 101 PRO A N 1
ATOM 746 C CA . PRO A 1 101 ? 28.677 48.942 55.048 1.00 56.57 101 PRO A CA 1
ATOM 747 C C . PRO A 1 101 ? 27.882 47.777 55.616 1.00 57.95 101 PRO A C 1
ATOM 748 O O . PRO A 1 101 ? 27.413 46.906 54.879 1.00 59.43 101 PRO A O 1
ATOM 752 N N . MET A 1 102 ? 27.749 47.757 56.943 1.00 56.34 102 MET A N 1
ATOM 753 C CA . MET A 1 102 ? 27.084 46.690 57.684 1.00 60.67 102 MET A CA 1
ATOM 754 C C . MET A 1 102 ? 27.811 45.353 57.552 1.00 59.97 102 MET A C 1
ATOM 755 O O . MET A 1 102 ? 27.299 44.326 58.015 1.00 66.85 102 MET A O 1
ATOM 760 N N . ASN A 1 103 ? 29.002 45.344 56.945 1.00 67.01 103 ASN A N 1
ATOM 761 C CA . ASN A 1 103 ? 29.739 44.108 56.662 1.00 59.70 103 ASN A CA 1
ATOM 762 C C . ASN A 1 103 ? 28.867 43.126 55.884 1.00 59.74 103 ASN A C 1
ATOM 763 O O . ASN A 1 103 ? 28.953 41.909 56.067 1.00 56.21 103 ASN A O 1
ATOM 768 N N . LEU A 1 104 ? 28.024 43.663 54.998 1.00 53.32 104 LEU A N 1
ATOM 769 C CA . LEU A 1 104 ? 26.959 42.868 54.397 1.00 55.52 104 LEU A CA 1
ATOM 770 C C . LEU A 1 104 ? 27.504 41.848 53.405 1.00 50.40 104 LEU A C 1
ATOM 771 O O . LEU A 1 104 ? 27.028 40.707 53.361 1.00 51.33 104 LEU A O 1
ATOM 776 N N . PHE A 1 105 ? 28.488 42.239 52.591 1.00 47.18 105 PHE A N 1
ATOM 777 C CA . PHE A 1 105 ? 29.041 41.306 51.614 1.00 52.20 105 PHE A CA 1
ATOM 778 C C . PHE A 1 105 ? 29.686 40.112 52.303 1.00 56.65 105 PHE A C 1
ATOM 779 O O . PHE A 1 105 ? 29.539 38.971 51.852 1.00 51.71 105 PHE A O 1
ATOM 787 N N . TYR A 1 106 ? 30.402 40.357 53.403 1.00 56.54 106 TYR A N 1
ATOM 788 C CA . TYR A 1 106 ? 30.964 39.262 54.185 1.00 54.99 106 TYR A CA 1
ATOM 789 C C . TYR A 1 106 ? 29.871 38.337 54.700 1.00 59.97 106 TYR A C 1
ATOM 790 O O . TYR A 1 106 ? 30.024 37.111 54.666 1.00 59.34 106 TYR A O 1
ATOM 799 N N . LYS A 1 107 ? 28.757 38.904 55.172 1.00 56.87 107 LYS A N 1
ATOM 800 C CA . LYS A 1 107 ? 27.688 38.085 55.734 1.00 54.91 107 LYS A CA 1
ATOM 801 C C . LYS A 1 107 ? 27.070 37.175 54.679 1.00 62.63 107 LYS A C 1
ATOM 802 O O . LYS A 1 107 ? 26.700 36.032 54.975 1.00 66.20 107 LYS A O 1
ATOM 808 N N . CYS A 1 108 ? 26.951 37.662 53.442 1.00 58.32 108 CYS A N 1
ATOM 809 C CA . CYS A 1 108 ? 26.318 36.870 52.392 1.00 56.89 108 CYS A CA 1
ATOM 810 C C . CYS A 1 108 ? 27.220 35.729 51.935 1.00 57.71 108 CYS A C 1
ATOM 811 O O . CYS A 1 108 ? 26.772 34.583 51.812 1.00 59.23 108 CYS A O 1
ATOM 814 N N . VAL A 1 109 ? 28.497 36.021 51.673 1.00 54.63 109 VAL A N 1
ATOM 815 C CA . VAL A 1 109 ? 29.404 34.989 51.169 1.00 56.51 109 VAL A CA 1
ATOM 816 C C . VAL A 1 109 ? 29.880 34.039 52.256 1.00 62.00 109 VAL A C 1
ATOM 817 O O . VAL A 1 109 ? 30.422 32.973 51.936 1.00 63.20 109 VAL A O 1
ATOM 821 N N . SER A 1 110 ? 29.699 34.392 53.531 1.00 62.14 110 SER A N 1
ATOM 822 C CA . SER A 1 110 ? 30.027 33.494 54.631 1.00 65.24 110 SER A CA 1
ATOM 823 C C . SER A 1 110 ? 28.881 32.565 54.994 1.00 71.08 110 SER A C 1
ATOM 824 O O . SER A 1 110 ? 29.099 31.594 55.727 1.00 79.54 110 SER A O 1
ATOM 827 N N . PHE A 1 111 ? 27.672 32.856 54.521 1.00 71.81 111 PHE A N 1
ATOM 828 C CA . PHE A 1 111 ? 26.548 31.946 54.688 1.00 70.49 111 PHE A CA 1
ATOM 829 C C . PHE A 1 111 ? 26.911 30.578 54.132 1.00 71.04 111 PHE A C 1
ATOM 830 O O . PHE A 1 111 ? 27.223 30.444 52.944 1.00 63.46 111 PHE A O 1
ATOM 838 N N . LEU A 1 112 ? 26.883 29.569 55.005 1.00 72.07 112 LEU A N 1
ATOM 839 C CA . LEU A 1 112 ? 27.496 28.273 54.715 1.00 70.50 112 LEU A CA 1
ATOM 840 C C . LEU A 1 112 ? 27.072 27.660 53.384 1.00 68.32 112 LEU A C 1
ATOM 841 O O . LEU A 1 112 ? 27.951 27.191 52.646 1.00 62.30 112 LEU A O 1
ATOM 846 N N . PRO A 1 113 ? 25.784 27.620 53.014 1.00 69.69 113 PRO A N 1
ATOM 847 C CA . PRO A 1 113 ? 25.452 27.107 51.672 1.00 64.61 113 PRO A CA 1
ATOM 848 C C . PRO A 1 113 ? 26.111 27.895 50.554 1.00 66.63 113 PRO A C 1
ATOM 849 O O . PRO A 1 113 ? 26.561 27.302 49.566 1.00 66.43 113 PRO A O 1
ATOM 853 N N . VAL A 1 114 ? 26.192 29.220 50.686 1.00 59.55 114 VAL A N 1
ATOM 854 C CA . VAL A 1 114 ? 26.851 30.024 49.662 1.00 60.95 114 VAL A CA 1
ATOM 855 C C . VAL A 1 114 ? 28.360 29.807 49.699 1.00 59.01 114 VAL A C 1
ATOM 856 O O . VAL A 1 114 ? 29.017 29.737 48.653 1.00 56.42 114 VAL A O 1
ATOM 860 N N . LYS A 1 115 ? 28.932 29.682 50.899 1.00 61.16 115 LYS A N 1
ATOM 861 C CA . LYS A 1 115 ? 30.381 29.538 51.016 1.00 57.85 115 LYS A CA 1
ATOM 862 C C . LYS A 1 115 ? 30.857 28.210 50.441 1.00 55.68 115 LYS A C 1
ATOM 863 O O . LYS A 1 115 ? 31.911 28.148 49.796 1.00 54.10 115 LYS A O 1
ATOM 869 N N . LEU A 1 116 ? 30.099 27.133 50.671 1.00 57.66 116 LEU A N 1
ATOM 870 C CA . LEU A 1 116 ? 30.476 25.830 50.133 1.00 60.88 116 LEU A CA 1
ATOM 871 C C . LEU A 1 116 ? 30.463 25.826 48.611 1.00 56.87 116 LEU A C 1
ATOM 872 O O . LEU A 1 116 ? 31.267 25.124 47.987 1.00 56.15 116 LEU A O 1
ATOM 877 N N . ILE A 1 117 ? 29.560 26.591 47.997 1.00 55.66 117 ILE A N 1
ATOM 878 C CA . ILE A 1 117 ? 29.534 26.682 46.542 1.00 52.76 117 ILE A CA 1
ATOM 879 C C . ILE A 1 117 ? 30.775 27.406 46.035 1.00 50.14 117 ILE A C 1
ATOM 880 O O . ILE A 1 117 ? 31.414 26.973 45.069 1.00 52.46 117 ILE A O 1
ATOM 885 N N . PHE A 1 118 ? 31.139 28.518 46.681 1.00 48.13 118 PHE A N 1
ATOM 886 C CA . PHE A 1 118 ? 32.350 29.231 46.286 1.00 48.61 118 PHE A CA 1
ATOM 887 C C . PHE A 1 118 ? 33.593 28.378 46.513 1.00 49.20 118 PHE A C 1
ATOM 888 O O . PHE A 1 118 ? 34.552 28.445 45.734 1.00 44.71 118 PHE A O 1
ATOM 896 N N . VAL A 1 119 ? 33.595 27.572 47.578 1.00 48.96 119 VAL A N 1
ATOM 897 C CA . VAL A 1 119 ? 34.726 26.686 47.843 1.00 47.89 119 VAL A CA 1
ATOM 898 C C . VAL A 1 119 ? 34.871 25.658 46.728 1.00 44.88 119 VAL A C 1
ATOM 899 O O . VAL A 1 119 ? 35.982 25.383 46.256 1.00 44.96 119 VAL A O 1
ATOM 903 N N . ALA A 1 120 ? 33.752 25.088 46.274 1.00 47.08 120 ALA A N 1
ATOM 904 C CA . ALA A 1 120 ? 33.806 24.128 45.176 1.00 51.50 120 ALA A CA 1
ATOM 905 C C . ALA A 1 120 ? 34.269 24.792 43.884 1.00 53.36 120 ALA A C 1
ATOM 906 O O . ALA A 1 120 ? 35.038 24.202 43.115 1.00 47.79 120 ALA A O 1
ATOM 908 N N . MET A 1 121 ? 33.814 26.023 43.632 1.00 45.64 121 MET A N 1
ATOM 909 C CA . MET A 1 121 ? 34.203 26.723 42.412 1.00 43.98 121 MET A CA 1
ATOM 910 C C . MET A 1 121 ? 35.678 27.106 42.424 1.00 48.21 121 MET A C 1
ATOM 911 O O . MET A 1 121 ? 36.312 27.149 41.363 1.00 45.85 121 MET A O 1
ATOM 916 N N . LYS A 1 122 ? 36.239 27.390 43.601 1.00 43.48 122 LYS A N 1
ATOM 917 C CA . LYS A 1 122 ? 37.667 27.678 43.680 1.00 46.66 122 LYS A CA 1
ATOM 918 C C . LYS A 1 122 ? 38.491 26.457 43.292 1.00 48.08 122 LYS A C 1
ATOM 919 O O . LYS A 1 122 ? 39.539 26.585 42.646 1.00 40.42 122 LYS A O 1
ATOM 925 N N . GLU A 1 123 ? 38.025 25.262 43.667 1.00 45.46 123 GLU A N 1
ATOM 926 C CA . GLU A 1 123 ? 38.742 24.043 43.312 1.00 47.61 123 GLU A CA 1
ATOM 927 C C . GLU A 1 123 ? 38.716 23.787 41.811 1.00 45.99 123 GLU A C 1
ATOM 928 O O . GLU A 1 123 ? 39.672 23.224 41.268 1.00 43.60 123 GLU A O 1
ATOM 934 N N . VAL A 1 124 ? 37.639 24.182 41.128 1.00 42.24 124 VAL A N 1
ATOM 935 C CA . VAL A 1 124 ? 37.626 24.119 39.669 1.00 42.61 124 VAL A CA 1
ATOM 936 C C . VAL A 1 124 ? 38.749 24.973 39.099 1.00 44.97 124 VAL A C 1
ATOM 937 O O . VAL A 1 124 ? 39.447 24.567 38.162 1.00 40.22 124 VAL A O 1
ATOM 941 N N . VAL A 1 125 ? 38.961 26.158 39.676 1.00 37.62 125 VAL A N 1
ATOM 942 C CA . VAL A 1 125 ? 40.003 27.054 39.188 1.00 37.35 125 VAL A CA 1
ATOM 943 C C . VAL A 1 125 ? 41.386 26.499 39.510 1.00 38.03 125 VAL A C 1
ATOM 944 O O . VAL A 1 125 ? 42.314 26.601 38.700 1.00 41.92 125 VAL A O 1
ATOM 948 N N . ARG A 1 126 ? 41.545 25.899 40.692 1.00 37.65 126 ARG A N 1
ATOM 949 C CA . ARG A 1 126 ? 42.861 25.417 41.106 1.00 43.34 126 ARG A CA 1
ATOM 950 C C . ARG A 1 126 ? 43.353 24.287 40.209 1.00 39.13 126 ARG A C 1
ATOM 951 O O . ARG A 1 126 ? 44.523 24.271 39.811 1.00 41.48 126 ARG A O 1
ATOM 959 N N . VAL A 1 127 ? 42.479 23.333 39.880 1.00 37.74 127 VAL A N 1
ATOM 960 C CA . VAL A 1 127 ? 42.893 22.213 39.040 1.00 43.05 127 VAL A CA 1
ATOM 961 C C . VAL A 1 127 ? 43.249 22.699 37.640 1.00 40.31 127 VAL A C 1
ATOM 962 O O . VAL A 1 127 ? 44.223 22.233 37.038 1.00 39.31 127 VAL A O 1
ATOM 966 N N . ARG A 1 128 ? 42.476 23.649 37.105 1.00 40.69 128 ARG A N 1
ATOM 967 C CA . ARG A 1 128 ? 42.796 24.211 35.796 1.00 43.60 128 ARG A CA 1
ATOM 968 C C . ARG A 1 128 ? 44.147 24.916 35.811 1.00 42.05 128 ARG A C 1
ATOM 969 O O . ARG A 1 128 ? 44.896 24.860 34.828 1.00 38.48 128 ARG A O 1
ATOM 977 N N . LYS A 1 129 ? 44.477 25.583 36.920 1.00 34.92 129 LYS A N 1
ATOM 978 C CA . LYS A 1 129 ? 45.758 26.277 37.006 1.00 37.82 129 LYS A CA 1
ATOM 979 C C . LYS A 1 129 ? 46.919 25.294 37.109 1.00 33.86 129 LYS A C 1
ATOM 980 O O . LYS A 1 129 ? 47.999 25.545 36.562 1.00 32.88 129 LYS A O 1
ATOM 986 N N . ILE A 1 130 ? 46.716 24.172 37.805 1.00 34.29 130 ILE A N 1
ATOM 987 C CA . ILE A 1 130 ? 47.749 23.141 37.876 1.00 34.85 130 ILE A CA 1
ATOM 988 C C . ILE A 1 130 ? 48.050 22.600 36.484 1.00 39.23 130 ILE A C 1
ATOM 989 O O . ILE A 1 130 ? 49.210 22.531 36.060 1.00 35.37 130 ILE A O 1
ATOM 994 N N . ALA A 1 131 ? 47.003 22.200 35.757 1.00 35.40 131 ALA A N 1
ATOM 995 C CA . ALA A 1 131 ? 47.192 21.657 34.416 1.00 37.74 131 ALA A CA 1
ATOM 996 C C . ALA A 1 131 ? 47.810 22.689 33.482 1.00 36.25 131 ALA A C 1
ATOM 997 O O . ALA A 1 131 ? 48.657 22.353 32.648 1.00 34.28 131 ALA A O 1
ATOM 999 N N . ALA A 1 132 ? 47.403 23.954 33.612 1.00 34.98 132 ALA A N 1
ATOM 1000 C CA . ALA A 1 132 ? 47.969 24.999 32.764 1.00 35.51 132 ALA A CA 1
ATOM 1001 C C . ALA A 1 132 ? 49.450 25.206 33.058 1.00 39.21 132 ALA A C 1
ATOM 1002 O O . ALA A 1 132 ? 50.238 25.470 32.143 1.00 36.54 132 ALA A O 1
ATOM 1004 N N . GLY A 1 133 ? 49.846 25.090 34.327 1.00 34.38 133 GLY A N 1
ATOM 1005 C CA . GLY A 1 133 ? 51.251 25.237 34.667 1.00 33.30 133 GLY A CA 1
ATOM 1006 C C . GLY A 1 133 ? 52.109 24.129 34.087 1.00 36.80 133 GLY A C 1
ATOM 1007 O O . GLY A 1 133 ? 53.221 24.376 33.614 1.00 34.09 133 GLY A O 1
ATOM 1008 N N . VAL A 1 134 ? 51.606 22.892 34.121 1.00 36.19 134 VAL A N 1
ATOM 1009 C CA . VAL A 1 134 ? 52.330 21.770 33.528 1.00 35.27 134 VAL A CA 1
ATOM 1010 C C . VAL A 1 134 ? 52.456 21.958 32.021 1.00 40.24 134 VAL A C 1
ATOM 1011 O O . VAL A 1 134 ? 53.526 21.747 31.437 1.00 35.41 134 VAL A O 1
ATOM 1015 N N . HIS A 1 135 ? 51.360 22.355 31.368 1.00 36.30 135 HIS A N 1
ATOM 1016 C CA . HIS A 1 135 ? 51.386 22.520 29.917 1.00 39.40 135 HIS A CA 1
ATOM 1017 C C . HIS A 1 135 ? 52.275 23.687 29.510 1.00 35.74 135 HIS A C 1
ATOM 1018 O O . HIS A 1 135 ? 52.977 23.617 28.495 1.00 38.82 135 HIS A O 1
ATOM 1025 N N . HIS A 1 136 ? 52.258 24.769 30.289 1.00 35.65 136 HIS A N 1
ATOM 1026 C CA . HIS A 1 136 ? 53.093 25.920 29.970 1.00 35.41 136 HIS A CA 1
ATOM 1027 C C . HIS A 1 136 ? 54.573 25.593 30.132 1.00 37.37 136 HIS A C 1
ATOM 1028 O O . HIS A 1 136 ? 55.396 25.983 29.296 1.00 32.68 136 HIS A O 1
ATOM 1035 N N . ALA A 1 137 ? 54.931 24.875 31.199 1.00 32.27 137 ALA A N 1
ATOM 1036 C CA . ALA A 1 137 ? 56.324 24.481 31.380 1.00 32.39 137 ALA A CA 1
ATOM 1037 C C . ALA A 1 137 ? 56.759 23.497 30.302 1.00 35.83 137 ALA A C 1
ATOM 1038 O O . ALA A 1 137 ? 57.900 23.546 29.828 1.00 33.30 137 ALA A O 1
ATOM 1040 N N . HIS A 1 138 ? 55.857 22.600 29.894 1.00 31.99 138 HIS A N 1
ATOM 1041 C CA . HIS A 1 138 ? 56.182 21.640 28.843 1.00 32.23 138 HIS A CA 1
ATOM 1042 C C . HIS A 1 138 ? 56.457 22.336 27.517 1.00 32.30 138 HIS A C 1
ATOM 1043 O O . HIS A 1 138 ? 57.286 21.873 26.723 1.00 35.71 138 HIS A O 1
ATOM 1050 N N . HIS A 1 139 ? 55.760 23.441 27.253 1.00 35.41 139 HIS A N 1
ATOM 1051 C CA . HIS A 1 139 ? 55.963 24.157 26.000 1.00 42.13 139 HIS A CA 1
ATOM 1052 C C . HIS A 1 139 ? 57.386 24.694 25.900 1.00 37.40 139 HIS A C 1
ATOM 1053 O O . HIS A 1 139 ? 57.981 24.703 24.815 1.00 38.59 139 HIS A O 1
ATOM 1060 N N . GLN A 1 140 ? 57.952 25.130 27.029 1.00 30.70 140 GLN A N 1
ATOM 1061 C CA . GLN A 1 140 ? 59.312 25.646 27.082 1.00 37.42 140 GLN A CA 1
ATOM 1062 C C . GLN A 1 140 ? 60.356 24.555 27.286 1.00 34.11 140 GLN A C 1
ATOM 1063 O O . GLN A 1 140 ? 61.512 24.742 26.889 1.00 34.78 140 GLN A O 1
ATOM 1069 N N . TYR A 1 141 ? 59.981 23.431 27.902 1.00 29.48 141 TYR A N 1
ATOM 1070 C CA . TYR A 1 141 ? 60.894 22.311 28.144 1.00 31.66 141 TYR A CA 1
ATOM 1071 C C . TYR A 1 141 ? 60.129 21.028 27.837 1.00 31.54 141 TYR A C 1
ATOM 1072 O O . TYR A 1 141 ? 59.364 20.547 28.678 1.00 35.24 141 TYR A O 1
ATOM 1081 N N . HIS A 1 142 ? 60.334 20.477 26.636 1.00 29.80 142 HIS A N 1
ATOM 1082 C CA . HIS A 1 142 ? 59.554 19.314 26.214 1.00 29.63 142 HIS A CA 1
ATOM 1083 C C . HIS A 1 142 ? 59.778 18.109 27.119 1.00 41.41 142 HIS A C 1
ATOM 1084 O O . HIS A 1 142 ? 58.870 17.286 27.287 1.00 35.95 142 HIS A O 1
ATOM 1091 N N . HIS A 1 143 ? 60.975 17.970 27.692 1.00 32.89 143 HIS A N 1
ATOM 1092 C CA . HIS A 1 143 ? 61.283 16.850 28.574 1.00 33.65 143 HIS A CA 1
ATOM 1093 C C . HIS A 1 143 ? 61.687 17.319 29.967 1.00 32.86 143 HIS A C 1
ATOM 1094 O O . HIS A 1 143 ? 62.355 16.581 30.698 1.00 38.83 143 HIS A O 1
ATOM 1101 N N . GLY A 1 144 ? 61.289 18.528 30.351 1.00 30.82 144 GLY A N 1
ATOM 1102 C CA . GLY A 1 144 ? 61.628 19.049 31.659 1.00 31.87 144 GLY A CA 1
ATOM 1103 C C . GLY A 1 144 ? 60.643 18.618 32.723 1.00 31.53 144 GLY A C 1
ATOM 1104 O O . GLY A 1 144 ? 59.854 19.434 33.210 1.00 34.27 144 GLY A O 1
ATOM 1105 N N . TRP A 1 145 ? 60.690 17.338 33.101 1.00 30.63 145 TRP A N 1
ATOM 1106 C CA . TRP A 1 145 ? 59.700 16.800 34.029 1.00 34.93 145 TRP A CA 1
ATOM 1107 C C . TRP A 1 145 ? 59.737 17.521 35.371 1.00 34.79 145 TRP A C 1
ATOM 1108 O O . TRP A 1 145 ? 58.688 17.776 35.973 1.00 33.16 145 TRP A O 1
ATOM 1119 N N . PHE A 1 146 ? 60.931 17.862 35.859 1.00 29.55 146 PHE A N 1
ATOM 1120 C CA . PHE A 1 146 ? 61.020 18.537 37.150 1.00 38.98 146 PHE A CA 1
ATOM 1121 C C . PHE A 1 146 ? 60.546 19.982 37.065 1.00 39.02 146 PHE A C 1
ATOM 1122 O O . PHE A 1 146 ? 59.998 20.508 38.041 1.00 34.83 146 PHE A O 1
ATOM 1130 N N . ILE A 1 147 ? 60.731 20.633 35.915 1.00 30.39 147 ILE A N 1
ATOM 1131 C CA . ILE A 1 147 ? 60.209 21.986 35.748 1.00 29.91 147 ILE A CA 1
ATOM 1132 C C . ILE A 1 147 ? 58.690 21.959 35.614 1.00 30.30 147 ILE A C 1
ATOM 1133 O O . ILE A 1 147 ? 57.992 22.843 36.126 1.00 30.36 147 ILE A O 1
ATOM 1138 N N . MET A 1 148 ? 58.153 20.944 34.932 1.00 29.49 148 MET A N 1
ATOM 1139 C CA . MET A 1 148 ? 56.702 20.797 34.830 1.00 34.47 148 MET A CA 1
ATOM 1140 C C . MET A 1 148 ? 56.072 20.585 36.200 1.00 34.16 148 MET A C 1
ATOM 1141 O O . MET A 1 148 ? 55.042 21.189 36.524 1.00 32.40 148 MET A O 1
ATOM 1146 N N . MET A 1 149 ? 56.672 19.718 37.018 1.00 30.89 149 MET A N 1
ATOM 1147 C CA . MET A 1 149 ? 56.111 19.450 38.338 1.00 33.61 149 MET A CA 1
ATOM 1148 C C . MET A 1 149 ? 56.221 20.670 39.245 1.00 34.94 149 MET A C 1
ATOM 1149 O O . MET A 1 149 ? 55.301 20.956 40.020 1.00 33.72 149 MET A O 1
ATOM 1154 N N . ALA A 1 150 ? 57.330 21.407 39.155 1.00 29.94 150 ALA A N 1
ATOM 1155 C CA . ALA A 1 150 ? 57.487 22.608 39.971 1.00 34.47 150 ALA A CA 1
ATOM 1156 C C . ALA A 1 150 ? 56.473 23.677 39.588 1.00 32.10 150 ALA A C 1
ATOM 1157 O O . ALA A 1 150 ? 55.871 24.316 40.460 1.00 30.66 150 ALA A O 1
ATOM 1159 N N . THR A 1 151 ? 56.274 23.891 38.287 1.00 27.97 151 THR A N 1
ATOM 1160 C CA . THR A 1 151 ? 55.355 24.935 37.845 1.00 30.38 151 THR A CA 1
ATOM 1161 C C . THR A 1 151 ? 53.915 24.594 38.207 1.00 31.72 151 THR A C 1
ATOM 1162 O O . THR A 1 151 ? 53.174 25.454 38.696 1.00 32.08 151 THR A O 1
ATOM 1166 N N . GLY A 1 152 ? 53.498 23.348 37.975 1.00 29.40 152 GLY A N 1
ATOM 1167 C CA . GLY A 1 152 ? 52.149 22.952 38.338 1.00 32.30 152 GLY A CA 1
ATOM 1168 C C . GLY A 1 152 ? 51.903 22.994 39.831 1.00 34.59 152 GLY A C 1
ATOM 1169 O O . GLY A 1 152 ? 50.784 23.269 40.269 1.00 32.59 152 GLY A O 1
ATOM 1170 N N . TRP A 1 153 ? 52.941 22.737 40.630 1.00 34.65 153 TRP A N 1
ATOM 1171 C CA . TRP A 1 153 ? 52.787 22.747 42.081 1.00 36.39 153 TRP A CA 1
ATOM 1172 C C . TRP A 1 153 ? 52.502 24.153 42.594 1.00 33.46 153 TRP A C 1
ATOM 1173 O O . TRP A 1 153 ? 51.582 24.355 43.394 1.00 36.11 153 TRP A O 1
ATOM 1184 N N . VAL A 1 154 ? 53.280 25.141 42.145 1.00 31.54 154 VAL A N 1
ATOM 1185 C CA . VAL A 1 154 ? 53.084 26.499 42.645 1.00 33.44 154 VAL A CA 1
ATOM 1186 C C . VAL A 1 154 ? 51.815 27.109 42.066 1.00 36.73 154 VAL A C 1
ATOM 1187 O O . VAL A 1 154 ? 51.193 27.975 42.697 1.00 33.90 154 VAL A O 1
ATOM 1191 N N . LYS A 1 155 ? 51.402 26.674 40.871 1.00 30.47 155 LYS A N 1
ATOM 1192 C CA . LYS A 1 155 ? 50.134 27.145 40.322 1.00 33.57 155 LYS A CA 1
ATOM 1193 C C . LYS A 1 155 ? 48.959 26.684 41.177 1.00 35.13 155 LYS A C 1
ATOM 1194 O O . LYS A 1 155 ? 47.948 27.387 41.291 1.00 40.51 155 LYS A O 1
ATOM 1200 N N . GLY A 1 156 ? 49.073 25.507 41.789 1.00 36.67 156 GLY A N 1
ATOM 1201 C CA . GLY A 1 156 ? 48.003 24.991 42.620 1.00 36.57 156 GLY A CA 1
ATOM 1202 C C . GLY A 1 156 ? 48.073 25.445 44.063 1.00 39.84 156 GLY A C 1
ATOM 1203 O O . GLY A 1 156 ? 47.040 25.722 44.679 1.00 42.43 156 GLY A O 1
ATOM 1204 N N . SER A 1 157 ? 49.284 25.523 44.618 1.00 38.57 157 SER A N 1
ATOM 1205 C CA . SER A 1 157 ? 49.424 25.895 46.021 1.00 50.08 157 SER A CA 1
ATOM 1206 C C . SER A 1 157 ? 49.205 27.389 46.222 1.00 52.84 157 SER A C 1
ATOM 1207 O O . SER A 1 157 ? 48.561 27.803 47.195 1.00 53.90 157 SER A O 1
ATOM 1210 N N . GLY A 1 158 ? 49.726 28.203 45.314 1.00 56.68 158 GLY A N 1
ATOM 1211 C CA . GLY A 1 158 ? 49.432 29.624 45.360 1.00 55.58 158 GLY A CA 1
ATOM 1212 C C . GLY A 1 158 ? 50.210 30.318 46.454 1.00 48.45 158 GLY A C 1
ATOM 1213 O O . GLY A 1 158 ? 51.413 30.098 46.633 1.00 46.07 158 GLY A O 1
ATOM 1214 N N . VAL A 1 159 ? 49.511 31.169 47.207 1.00 46.90 159 VAL A N 1
ATOM 1215 C CA . VAL A 1 159 ? 50.162 31.993 48.214 1.00 45.95 159 VAL A CA 1
ATOM 1216 C C . VAL A 1 159 ? 50.727 31.159 49.360 1.00 43.07 159 VAL A C 1
ATOM 1217 O O . VAL A 1 159 ? 51.587 31.644 50.105 1.00 40.84 159 VAL A O 1
ATOM 1221 N N . ALA A 1 160 ? 50.281 29.909 49.515 1.00 38.91 160 ALA A N 1
ATOM 1222 C CA . ALA A 1 160 ? 50.735 29.104 50.645 1.00 46.26 160 ALA A CA 1
ATOM 1223 C C . ALA A 1 160 ? 52.246 28.902 50.615 1.00 42.04 160 ALA A C 1
ATOM 1224 O O . ALA A 1 160 ? 52.904 28.938 51.662 1.00 42.96 160 ALA A O 1
ATOM 1226 N N . LEU A 1 161 ? 52.820 28.712 49.425 1.00 38.62 161 LEU A N 1
ATOM 1227 C CA . LEU A 1 161 ? 54.260 28.498 49.329 1.00 43.26 161 LEU A CA 1
ATOM 1228 C C . LEU A 1 161 ? 55.065 29.769 49.578 1.00 53.08 161 LEU A C 1
ATOM 1229 O O . LEU A 1 161 ? 56.275 29.679 49.808 1.00 52.54 161 LEU A O 1
ATOM 1234 N N A MET A 1 162 ? 54.437 30.944 49.534 0.66 45.12 162 MET A N 1
ATOM 1235 N N B MET A 1 162 ? 54.426 30.941 49.543 0.34 45.62 162 MET A N 1
ATOM 1236 C CA A MET A 1 162 ? 55.104 32.182 49.914 0.66 45.13 162 MET A CA 1
ATOM 1237 C CA B MET A 1 162 ? 55.053 32.210 49.891 0.34 44.03 162 MET A CA 1
ATOM 1238 C C A MET A 1 162 ? 54.580 32.724 51.240 0.66 40.58 162 MET A C 1
ATOM 1239 C C B MET A 1 162 ? 54.614 32.720 51.259 0.34 41.24 162 MET A C 1
ATOM 1240 O O A MET A 1 162 ? 54.670 33.930 51.494 0.66 43.75 162 MET A O 1
ATOM 1241 O O B MET A 1 162 ? 54.787 33.907 51.552 0.34 41.21 162 MET A O 1
ATOM 1250 N N . SER A 1 163 ? 54.050 31.848 52.100 1.00 38.54 163 SER A N 1
ATOM 1251 C CA . SER A 1 163 ? 53.412 32.304 53.334 1.00 41.40 163 SER A CA 1
ATOM 1252 C C . SER A 1 163 ? 54.380 33.026 54.263 1.00 43.03 163 SER A C 1
ATOM 1253 O O . SER A 1 163 ? 53.974 33.958 54.967 1.00 43.16 163 SER A O 1
ATOM 1256 N N . ASN A 1 164 ? 55.655 32.628 54.281 1.00 37.81 164 ASN A N 1
ATOM 1257 C CA . ASN A 1 164 ? 56.609 33.297 55.162 1.00 42.54 164 ASN A CA 1
ATOM 1258 C C . ASN A 1 164 ? 56.766 34.770 54.805 1.00 44.78 164 ASN A C 1
ATOM 1259 O O . ASN A 1 164 ? 56.994 35.604 55.690 1.00 38.88 164 ASN A O 1
ATOM 1264 N N . PHE A 1 165 ? 56.630 35.114 53.524 1.00 37.71 165 PHE A N 1
ATOM 1265 C CA . PHE A 1 165 ? 56.798 36.488 53.072 1.00 42.12 165 PHE A CA 1
ATOM 1266 C C . PHE A 1 165 ? 55.483 37.239 52.926 1.00 40.90 165 PHE A C 1
ATOM 1267 O O . PHE A 1 165 ? 55.493 38.475 52.919 1.00 40.81 165 PHE A O 1
ATOM 1275 N N . GLU A 1 166 ? 54.358 36.530 52.811 1.00 41.50 166 GLU A N 1
ATOM 1276 C CA . GLU A 1 166 ? 53.067 37.175 53.024 1.00 41.51 166 GLU A CA 1
ATOM 1277 C C . GLU A 1 166 ? 52.944 37.641 54.468 1.00 42.04 166 GLU A C 1
ATOM 1278 O O . GLU A 1 166 ? 52.375 38.704 54.744 1.00 40.29 166 GLU A O 1
ATOM 1284 N N . GLN A 1 167 ? 53.488 36.857 55.403 1.00 39.07 167 GLN A N 1
ATOM 1285 C CA . GLN A 1 167 ? 53.527 37.276 56.799 1.00 38.45 167 GLN A CA 1
ATOM 1286 C C . GLN A 1 167 ? 54.473 38.455 56.994 1.00 40.77 167 GLN A C 1
ATOM 1287 O O . GLN A 1 167 ? 54.180 39.370 57.772 1.00 43.17 167 GLN A O 1
ATOM 1293 N N . LEU A 1 168 ? 55.619 38.443 56.306 1.00 39.31 168 LEU A N 1
ATOM 1294 C CA . LEU A 1 168 ? 56.572 39.542 56.439 1.00 41.58 168 LEU A CA 1
ATOM 1295 C C . LEU A 1 168 ? 55.959 40.861 55.986 1.00 40.42 168 LEU A C 1
ATOM 1296 O O . LEU A 1 168 ? 56.182 41.904 56.611 1.00 42.32 168 LEU A O 1
ATOM 1301 N N . LEU A 1 169 ? 55.182 40.833 54.901 1.00 41.07 169 LEU A N 1
ATOM 1302 C CA . LEU A 1 169 ? 54.485 42.034 54.453 1.00 41.42 169 LEU A CA 1
ATOM 1303 C C . LEU A 1 169 ? 53.538 42.553 55.529 1.00 46.45 169 LEU A C 1
ATOM 1304 O O . LEU A 1 169 ? 53.374 43.768 55.691 1.00 43.15 169 LEU A O 1
ATOM 1309 N N . ARG A 1 170 ? 52.915 41.647 56.280 1.00 41.15 170 ARG A N 1
ATOM 1310 C CA . ARG A 1 170 ? 52.027 42.019 57.374 1.00 43.61 170 ARG A CA 1
ATOM 1311 C C . ARG A 1 170 ? 52.774 42.368 58.654 1.00 42.30 170 ARG A C 1
ATOM 1312 O O . ARG A 1 170 ? 52.129 42.658 59.667 1.00 45.22 170 ARG A O 1
ATOM 1320 N N . GLY A 1 171 ? 54.105 42.349 58.638 1.00 45.19 171 GLY A N 1
ATOM 1321 C CA . GLY A 1 171 ? 54.863 42.596 59.847 1.00 45.47 171 GLY A CA 1
ATOM 1322 C C . GLY A 1 171 ? 54.991 41.403 60.765 1.00 46.86 171 GLY A C 1
ATOM 1323 O O . GLY A 1 171 ? 55.252 41.582 61.958 1.00 46.51 171 GLY A O 1
ATOM 1324 N N . VAL A 1 172 ? 54.817 40.189 60.246 1.00 44.55 172 VAL A N 1
ATOM 1325 C CA . VAL A 1 172 ? 54.880 38.962 61.031 1.00 48.87 172 VAL A CA 1
ATOM 1326 C C . VAL A 1 172 ? 56.043 38.121 60.523 1.00 49.43 172 VAL A C 1
ATOM 1327 O O . VAL A 1 172 ? 56.280 38.042 59.313 1.00 45.63 172 VAL A O 1
ATOM 1331 N N . TRP A 1 173 ? 56.772 37.495 61.448 1.00 47.56 173 TRP A N 1
ATOM 1332 C CA . TRP A 1 173 ? 57.888 36.623 61.087 1.00 52.94 173 TRP A CA 1
ATOM 1333 C C . TRP A 1 173 ? 57.829 35.376 61.957 1.00 46.31 173 TRP A C 1
ATOM 1334 O O . TRP A 1 173 ? 58.046 35.454 63.169 1.00 48.02 173 TRP A O 1
ATOM 1345 N N . ARG A 1 174 ? 57.540 34.228 61.342 1.00 51.64 174 ARG A N 1
ATOM 1346 C CA . ARG A 1 174 ? 57.499 32.937 62.030 1.00 57.27 174 ARG A CA 1
ATOM 1347 C C . ARG A 1 174 ? 58.335 31.946 61.230 1.00 52.24 174 ARG A C 1
ATOM 1348 O O . ARG A 1 174 ? 57.801 31.142 60.453 1.00 42.36 174 ARG A O 1
ATOM 1356 N N . PRO A 1 175 ? 59.660 31.970 61.403 1.00 44.69 175 PRO A N 1
ATOM 1357 C CA . PRO A 1 175 ? 60.539 31.148 60.559 1.00 48.70 175 PRO A CA 1
ATOM 1358 C C . PRO A 1 175 ? 60.582 29.678 60.939 1.00 46.81 175 PRO A C 1
ATOM 1359 O O . PRO A 1 175 ? 61.149 28.880 60.178 1.00 49.07 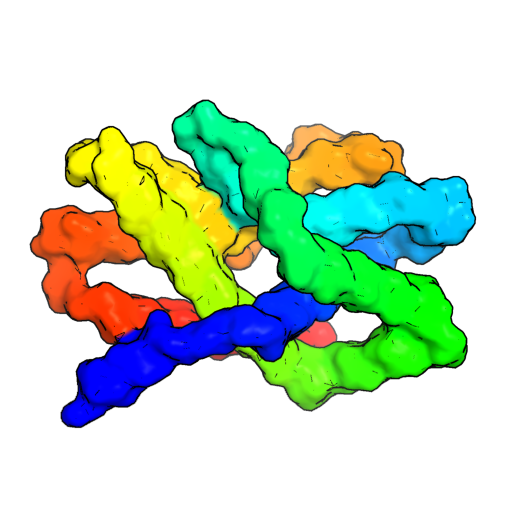175 PRO A O 1
ATOM 1363 N N . GLU A 1 176 ? 60.004 29.290 62.077 1.00 42.91 176 GLU A N 1
ATOM 1364 C CA . GLU A 1 176 ? 60.121 27.912 62.540 1.00 53.19 176 GLU A CA 1
ATOM 1365 C C . GLU A 1 176 ? 59.343 26.931 61.671 1.00 54.08 176 GLU A C 1
ATOM 1366 O O . GLU A 1 176 ? 59.566 25.720 61.779 1.00 60.19 176 GLU A O 1
ATOM 1372 N N . THR A 1 177 ? 58.447 27.413 60.814 1.00 50.28 177 THR A N 1
ATOM 1373 C CA . THR A 1 177 ? 57.666 26.531 59.962 1.00 53.04 177 THR A CA 1
ATOM 1374 C C . THR A 1 177 ? 57.450 27.185 58.605 1.00 48.55 177 THR A C 1
ATOM 1375 O O . THR A 1 177 ? 57.496 28.411 58.463 1.00 48.04 177 THR A O 1
ATOM 1379 N N . ASN A 1 178 ? 57.225 26.340 57.602 1.00 48.23 178 ASN A N 1
ATOM 1380 C CA . ASN A 1 178 ? 56.872 26.792 56.265 1.00 44.46 178 ASN A CA 1
ATOM 1381 C C . ASN A 1 178 ? 56.091 25.679 55.579 1.00 46.97 178 ASN A C 1
ATOM 1382 O O . ASN A 1 178 ? 56.048 24.540 56.051 1.00 44.60 178 ASN A O 1
ATOM 1387 N N . GLU A 1 179 ? 55.466 26.024 54.451 1.00 43.22 179 GLU A N 1
ATOM 1388 C CA . GLU A 1 179 ? 54.577 25.090 53.769 1.00 47.22 179 GLU A CA 1
ATOM 1389 C C . GLU A 1 179 ? 55.313 23.961 53.058 1.00 49.60 179 GLU A C 1
ATOM 1390 O O . GLU A 1 179 ? 54.666 22.995 52.643 1.00 48.40 179 GLU A O 1
ATOM 1396 N N . ILE A 1 180 ? 56.627 24.057 52.889 1.00 46.22 180 ILE A N 1
ATOM 1397 C CA . ILE A 1 180 ? 57.391 22.931 52.362 1.00 43.94 180 ILE A CA 1
ATOM 1398 C C . ILE A 1 180 ? 57.794 21.979 53.478 1.00 48.84 180 ILE A C 1
ATOM 1399 O O . ILE A 1 180 ? 57.693 20.758 53.330 1.00 47.86 180 ILE A O 1
ATOM 1404 N N . LEU A 1 181 ? 58.235 22.534 54.609 1.00 46.89 181 LEU A N 1
ATOM 1405 C CA . LEU A 1 181 ? 58.608 21.715 55.754 1.00 47.99 181 LEU A CA 1
ATOM 1406 C C . LEU A 1 181 ? 57.400 21.002 56.349 1.00 52.57 181 LEU A C 1
ATOM 1407 O O . LEU A 1 181 ? 57.529 19.879 56.849 1.00 53.22 181 LEU A O 1
ATOM 1412 N N . HIS A 1 182 ? 56.224 21.633 56.310 1.00 54.53 182 HIS A N 1
ATOM 1413 C CA . HIS A 1 182 ? 54.981 21.046 56.825 1.00 52.75 182 HIS A CA 1
ATOM 1414 C C . HIS A 1 182 ? 53.860 21.431 55.860 1.00 57.71 182 HIS A C 1
ATOM 1415 O O . HIS A 1 182 ? 53.260 22.503 55.984 1.00 56.23 182 HIS A O 1
ATOM 1422 N N . MET A 1 183 ? 53.578 20.546 54.906 1.00 54.59 183 MET A N 1
ATOM 1423 C CA . MET A 1 183 ? 52.590 20.823 53.872 1.00 53.08 183 MET A CA 1
ATOM 1424 C C . MET A 1 183 ? 51.175 20.719 54.426 1.00 49.84 183 MET A C 1
ATOM 1425 O O . MET A 1 183 ? 50.827 19.732 55.080 1.00 48.63 183 MET A O 1
ATOM 1430 N N . SER A 1 184 ? 50.358 21.732 54.148 1.00 52.47 184 SER A N 1
ATOM 1431 C CA . SER A 1 184 ? 48.929 21.611 54.382 1.00 57.70 184 SER A CA 1
ATOM 1432 C C . SER A 1 184 ? 48.308 20.715 53.310 1.00 60.68 184 SER A C 1
ATOM 1433 O O . SER A 1 184 ? 48.957 20.325 52.334 1.00 51.33 184 SER A O 1
ATOM 1436 N N . PHE A 1 185 ? 47.030 20.383 53.500 1.00 53.94 185 PHE A N 1
ATOM 1437 C CA . PHE A 1 185 ? 46.350 19.519 52.536 1.00 56.26 185 PHE A CA 1
ATOM 1438 C C . PHE A 1 185 ? 46.328 20.097 51.127 1.00 49.89 185 PHE A C 1
ATOM 1439 O O . PHE A 1 185 ? 46.665 19.361 50.181 1.00 56.88 185 PHE A O 1
ATOM 1447 N N . PRO A 1 186 ? 45.945 21.360 50.897 1.00 52.87 186 PRO A N 1
ATOM 1448 C CA . PRO A 1 186 ? 45.962 21.876 49.518 1.00 52.07 186 PRO A CA 1
ATOM 1449 C C . PRO A 1 186 ? 47.344 21.884 48.892 1.00 49.69 186 PRO A C 1
ATOM 1450 O O . PRO A 1 186 ? 47.466 21.681 47.677 1.00 47.59 186 PRO A O 1
ATOM 1454 N N . THR A 1 187 ? 48.388 22.128 49.685 1.00 47.67 187 THR A N 1
ATOM 1455 C CA . THR A 1 187 ? 49.748 22.085 49.158 1.00 45.26 187 THR A CA 1
ATOM 1456 C C . THR A 1 187 ? 50.142 20.664 48.774 1.00 44.83 187 THR A C 1
ATOM 1457 O O . THR A 1 187 ? 50.709 20.438 47.698 1.00 41.06 187 THR A O 1
ATOM 1461 N N . LYS A 1 188 ? 49.843 19.694 49.641 1.00 43.06 188 LYS A N 1
ATOM 1462 C CA . LYS A 1 188 ? 50.156 18.303 49.334 1.00 44.03 188 LYS A CA 1
ATOM 1463 C C . LYS A 1 188 ? 49.295 17.781 48.189 1.00 45.45 188 LYS A C 1
ATOM 1464 O O . LYS A 1 188 ? 49.780 17.036 47.332 1.00 46.02 188 LYS A O 1
ATOM 1470 N N . ALA A 1 189 ? 48.015 18.163 48.152 1.00 43.69 189 ALA A N 1
ATOM 1471 C CA . ALA A 1 189 ? 47.144 17.717 47.068 1.00 45.64 189 ALA A CA 1
ATOM 1472 C C . ALA A 1 189 ? 47.576 18.310 45.732 1.00 42.16 189 ALA A C 1
ATOM 1473 O O . ALA A 1 189 ? 47.476 17.651 44.690 1.00 45.34 189 ALA A O 1
ATOM 1475 N N . SER A 1 190 ? 48.062 19.554 45.743 1.00 35.63 190 SER A N 1
ATOM 1476 C CA . SER A 1 190 ? 48.579 20.153 44.517 1.00 40.45 190 SER A CA 1
ATOM 1477 C C . SER A 1 190 ? 49.849 19.457 44.048 1.00 42.44 190 SER A C 1
ATOM 1478 O O . SER A 1 190 ? 50.128 19.419 42.843 1.00 43.95 190 SER A O 1
ATOM 1481 N N . LEU A 1 191 ? 50.627 18.903 44.980 1.00 43.71 191 LEU A N 1
ATOM 1482 C CA . LEU A 1 191 ? 51.804 18.132 44.596 1.00 38.65 191 LEU A CA 1
ATOM 1483 C C . LEU A 1 191 ? 51.408 16.813 43.940 1.00 43.04 191 LEU A C 1
ATOM 1484 O O . LEU A 1 191 ? 52.013 16.406 42.942 1.00 46.00 191 LEU A O 1
ATOM 1489 N N . TYR A 1 192 ? 50.401 16.126 44.487 1.00 44.14 192 TYR A N 1
ATOM 1490 C CA . TYR A 1 192 ? 49.894 14.926 43.828 1.00 50.01 192 TYR A CA 1
ATOM 1491 C C . TYR A 1 192 ? 49.279 15.269 42.479 1.00 42.61 192 TYR A C 1
ATOM 1492 O O . TYR A 1 192 ? 49.420 14.510 41.513 1.00 49.65 192 TYR A O 1
ATOM 1501 N N . GLY A 1 193 ? 48.595 16.410 42.393 1.00 42.31 193 GLY A N 1
ATOM 1502 C CA . GLY A 1 193 ? 47.970 16.794 41.139 1.00 45.94 193 GLY A CA 1
ATOM 1503 C C . GLY A 1 193 ? 48.974 17.101 40.046 1.00 42.85 193 GLY A C 1
ATOM 1504 O O . GLY A 1 193 ? 48.784 16.711 38.891 1.00 44.44 193 GLY A O 1
ATOM 1505 N N . THR A 1 194 ? 50.058 17.804 40.388 1.00 37.84 194 THR A N 1
ATOM 1506 C CA . THR A 1 194 ? 51.031 18.153 39.358 1.00 39.48 194 THR A CA 1
ATOM 1507 C C . THR A 1 194 ? 51.805 16.928 38.888 1.00 42.95 194 THR A C 1
ATOM 1508 O O . THR A 1 194 ? 52.260 16.891 37.740 1.00 43.19 194 THR A O 1
ATOM 1512 N N . VAL A 1 195 ? 51.946 15.912 39.742 1.00 42.38 195 VAL A N 1
ATOM 1513 C CA . VAL A 1 195 ? 52.566 14.667 39.300 1.00 41.83 195 VAL A CA 1
ATOM 1514 C C . VAL A 1 195 ? 51.650 13.940 38.322 1.00 42.67 195 VAL A C 1
ATOM 1515 O O . VAL A 1 195 ? 52.100 13.437 37.286 1.00 43.88 195 VAL A O 1
ATOM 1519 N N . LEU A 1 196 ? 50.349 13.898 38.621 1.00 42.09 196 LEU A N 1
ATOM 1520 C CA . LEU A 1 196 ? 49.397 13.248 37.724 1.00 48.49 196 LEU A CA 1
ATOM 1521 C C . LEU A 1 196 ? 49.331 13.948 36.371 1.00 41.69 196 LEU A C 1
ATOM 1522 O O . LEU A 1 196 ? 49.338 13.287 35.326 1.00 47.12 196 LEU A O 1
ATOM 1527 N N . PHE A 1 197 ? 49.256 15.282 36.365 1.00 37.82 197 PHE A N 1
ATOM 1528 C CA . PHE A 1 197 ? 49.174 16.001 35.097 1.00 45.20 197 PHE A CA 1
ATOM 1529 C C . PHE A 1 197 ? 50.489 15.939 34.331 1.00 47.50 197 PHE A C 1
ATOM 1530 O O . PHE A 1 197 ? 50.480 15.932 33.094 1.00 43.30 197 PHE A O 1
ATOM 1538 N N . THR A 1 198 ? 51.621 15.886 35.037 1.00 38.57 198 THR A N 1
ATOM 1539 C CA . THR A 1 198 ? 52.890 15.661 34.353 1.00 39.44 198 THR A CA 1
ATOM 1540 C C . THR A 1 198 ? 52.927 14.273 33.724 1.00 47.60 198 THR A C 1
ATOM 1541 O O . THR A 1 198 ? 53.292 14.128 32.552 1.00 43.28 198 THR A O 1
ATOM 1545 N N . LEU A 1 199 ? 52.526 13.245 34.480 1.00 46.16 199 LEU A N 1
ATOM 1546 C CA . LEU A 1 199 ? 52.462 11.892 33.932 1.00 50.49 199 LEU A CA 1
ATOM 1547 C C . LEU A 1 199 ? 51.527 11.819 32.729 1.00 50.00 199 LEU A C 1
ATOM 1548 O O . LEU A 1 199 ? 51.808 11.105 31.760 1.00 49.61 199 LEU A O 1
ATOM 1553 N N . GLN A 1 200 ? 50.404 12.539 32.776 1.00 48.14 200 GLN A N 1
ATOM 1554 C CA . GLN A 1 200 ? 49.521 12.582 31.614 1.00 53.24 200 GLN A CA 1
ATOM 1555 C C . GLN A 1 200 ? 50.201 13.283 30.444 1.00 59.79 200 GLN A C 1
ATOM 1556 O O . GLN A 1 200 ? 50.016 12.896 29.284 1.00 52.96 200 GLN A O 1
ATOM 1562 N N . GLN A 1 201 ? 50.998 14.316 30.735 1.00 52.47 201 GLN A N 1
ATOM 1563 C CA . GLN A 1 201 ? 51.783 14.972 29.695 1.00 56.73 201 GLN A CA 1
ATOM 1564 C C . GLN A 1 201 ? 52.867 14.050 29.147 1.00 60.76 201 GLN A C 1
ATOM 1565 O O . GLN A 1 201 ? 53.191 14.116 27.956 1.00 66.16 201 GLN A O 1
ATOM 1571 N N . THR A 1 202 ? 53.435 13.184 29.993 1.00 62.07 202 THR A N 1
ATOM 1572 C CA . THR A 1 202 ? 54.439 12.232 29.528 1.00 60.26 202 THR A CA 1
ATOM 1573 C C . THR A 1 202 ? 53.863 11.188 28.585 1.00 67.14 202 THR A C 1
ATOM 1574 O O . THR A 1 202 ? 54.634 10.491 27.919 1.00 64.67 202 THR A O 1
ATOM 1578 N N . HIS A 1 203 ? 52.536 11.064 28.526 1.00 63.41 203 HIS A N 1
ATOM 1579 C CA . HIS A 1 203 ? 51.831 9.964 27.875 1.00 69.59 203 HIS A CA 1
ATOM 1580 C C . HIS A 1 203 ? 52.095 8.626 28.555 1.00 74.37 203 HIS A C 1
ATOM 1581 O O . HIS A 1 203 ? 51.894 7.571 27.949 1.00 82.69 203 HIS A O 1
ATOM 1588 N N . TRP A 1 204 ? 52.542 8.647 29.812 1.00 76.91 204 TRP A N 1
ATOM 1589 C CA . TRP A 1 204 ? 52.675 7.426 30.595 1.00 88.25 204 TRP A CA 1
ATOM 1590 C C . TRP A 1 204 ? 51.423 7.110 31.397 1.00 82.98 204 TRP A C 1
ATOM 1591 O O . TRP A 1 204 ? 51.220 5.952 31.776 1.00 82.30 204 TRP A O 1
ATOM 1602 N N . LEU A 1 205 ? 50.589 8.113 31.673 1.00 80.58 205 LEU A N 1
ATOM 1603 C CA . LEU A 1 205 ? 49.310 7.907 32.333 1.00 70.75 205 LEU A CA 1
ATOM 1604 C C . LEU A 1 205 ? 48.231 7.814 31.263 1.00 79.66 205 LEU A C 1
ATOM 1605 O O . LEU A 1 205 ? 47.826 8.847 30.708 1.00 78.71 205 LEU A O 1
ATOM 1610 N N . PRO A 1 206 ? 47.731 6.620 30.933 1.00 87.67 206 PRO A N 1
ATOM 1611 C CA . PRO A 1 206 ? 46.783 6.507 29.817 1.00 90.41 206 PRO A CA 1
ATOM 1612 C C . PRO A 1 206 ? 45.396 7.043 30.143 1.00 88.05 206 PRO A C 1
ATOM 1613 O O . PRO A 1 206 ? 44.462 6.270 30.381 1.00 89.10 206 PRO A O 1
ATOM 1617 N N . VAL A 1 207 ? 45.250 8.368 30.146 1.00 75.94 207 VAL A N 1
ATOM 1618 C CA . VAL A 1 207 ? 43.961 9.010 30.368 1.00 66.46 207 VAL A CA 1
ATOM 1619 C C . VAL A 1 207 ? 43.954 10.343 29.632 1.00 68.97 207 VAL A C 1
ATOM 1620 O O . VAL A 1 207 ? 44.986 11.011 29.504 1.00 72.36 207 VAL A O 1
ATOM 1624 N N . SER A 1 208 ? 42.784 10.719 29.124 1.00 63.85 208 SER A N 1
ATOM 1625 C CA . SER A 1 208 ? 42.657 12.007 28.463 1.00 62.53 208 SER A CA 1
ATOM 1626 C C . SER A 1 208 ? 42.820 13.136 29.474 1.00 62.47 208 SER A C 1
ATOM 1627 O O . SER A 1 208 ? 42.529 12.984 30.664 1.00 61.40 208 SER A O 1
ATOM 1630 N N . GLU A 1 209 ? 43.301 14.281 28.988 1.00 53.39 209 GLU A N 1
ATOM 1631 C CA . GLU A 1 209 ? 43.491 15.423 29.872 1.00 53.98 209 GLU A CA 1
ATOM 1632 C C . GLU A 1 209 ? 42.163 15.923 30.423 1.00 54.04 209 GLU A C 1
ATOM 1633 O O . GLU A 1 209 ? 42.108 16.416 31.555 1.00 51.29 209 GLU A O 1
ATOM 1639 N N . ALA A 1 210 ? 41.081 15.791 29.651 1.00 58.43 210 ALA A N 1
ATOM 1640 C CA . ALA A 1 210 ? 39.777 16.243 30.126 1.00 62.55 210 ALA A CA 1
ATOM 1641 C C . ALA A 1 210 ? 39.250 15.349 31.242 1.00 59.28 210 ALA A C 1
ATOM 1642 O O . ALA A 1 210 ? 38.655 15.839 32.209 1.00 58.87 210 ALA A O 1
ATOM 1644 N N . ASN A 1 211 ? 39.459 14.034 31.128 1.00 52.08 211 ASN A N 1
ATOM 1645 C CA . ASN A 1 211 ? 38.993 13.122 32.168 1.00 58.60 211 ASN A CA 1
ATOM 1646 C C . ASN A 1 211 ? 39.790 13.294 33.454 1.00 56.98 211 ASN A C 1
ATOM 1647 O O . ASN A 1 211 ? 39.230 13.205 34.553 1.00 56.53 211 ASN A O 1
ATOM 1652 N N . LEU A 1 212 ? 41.098 13.533 33.339 1.00 54.09 212 LEU A N 1
ATOM 1653 C CA . LEU A 1 212 ? 41.906 13.767 34.531 1.00 57.13 212 LEU A CA 1
ATOM 1654 C C . LEU A 1 212 ? 41.489 15.053 35.232 1.00 53.24 212 LEU A C 1
ATOM 1655 O O . LEU A 1 212 ? 41.443 15.107 36.466 1.00 55.93 212 LEU A O 1
ATOM 1660 N N . VAL A 1 213 ? 41.184 16.100 34.461 1.00 55.96 213 VAL A N 1
ATOM 1661 C CA . VAL A 1 213 ? 40.695 17.342 35.054 1.00 49.31 213 VAL A CA 1
ATOM 1662 C C . VAL A 1 213 ? 39.383 17.098 35.785 1.00 49.33 213 VAL A C 1
ATOM 1663 O O . VAL A 1 213 ? 39.180 17.583 36.904 1.00 51.02 213 VAL A O 1
ATOM 1667 N N . PHE A 1 214 ? 38.482 16.322 35.179 1.00 54.45 214 PHE A N 1
ATOM 1668 C CA . PHE A 1 214 ? 37.173 16.095 35.782 1.00 54.97 214 PHE A CA 1
ATOM 1669 C C . PHE A 1 214 ? 37.290 15.311 37.084 1.00 58.97 214 PHE A C 1
ATOM 1670 O O . PHE A 1 214 ? 36.704 15.690 38.104 1.00 59.25 214 PHE A O 1
ATOM 1678 N N . PHE A 1 215 ? 38.052 14.215 37.070 1.00 53.93 215 PHE A N 1
ATOM 1679 C CA . PHE A 1 215 ? 38.112 13.346 38.239 1.00 56.96 215 PHE A CA 1
ATOM 1680 C C . PHE A 1 215 ? 38.954 13.936 39.363 1.00 55.80 215 PHE A C 1
ATOM 1681 O O . PHE A 1 215 ? 38.639 13.723 40.539 1.00 58.88 215 PHE A O 1
ATOM 1689 N N . PHE A 1 216 ? 40.020 14.672 39.040 1.00 51.50 216 PHE A N 1
ATOM 1690 C CA . PHE A 1 216 ? 40.797 15.298 40.102 1.00 50.43 216 PHE A CA 1
ATOM 1691 C C . PHE A 1 216 ? 40.092 16.520 40.674 1.00 46.64 216 PHE A C 1
ATOM 1692 O O . PHE A 1 216 ? 40.259 16.825 41.859 1.00 52.09 216 PHE A O 1
ATOM 1700 N N . THR A 1 217 ? 39.303 17.228 39.860 1.00 47.09 217 THR A N 1
ATOM 1701 C CA . THR A 1 217 ? 38.512 18.332 40.393 1.00 50.66 217 THR A CA 1
ATOM 1702 C C . THR A 1 217 ? 37.437 17.824 41.346 1.00 46.07 217 THR A C 1
ATOM 1703 O O . THR A 1 217 ? 37.213 18.416 42.407 1.00 51.81 217 THR A O 1
ATOM 1707 N N . MET A 1 218 ? 36.768 16.724 40.988 1.00 50.29 218 MET A N 1
ATOM 1708 C CA . MET A 1 218 ? 35.762 16.151 41.876 1.00 52.38 218 MET A CA 1
ATOM 1709 C C . MET A 1 218 ? 36.386 15.685 43.184 1.00 54.68 218 MET A C 1
ATOM 1710 O O . MET A 1 218 ? 35.768 15.793 44.249 1.00 59.32 218 MET A O 1
ATOM 1715 N N . PHE A 1 219 ? 37.609 15.157 43.123 1.00 50.80 219 PHE A N 1
ATOM 1716 C CA . PHE A 1 219 ? 38.317 14.786 44.343 1.00 60.43 219 PHE A CA 1
ATOM 1717 C C . PHE A 1 219 ? 38.579 16.008 45.215 1.00 55.91 219 PHE A C 1
ATOM 1718 O O . PHE A 1 219 ? 38.378 15.972 46.434 1.00 60.08 219 PHE A O 1
ATOM 1726 N N . MET A 1 220 ? 39.025 17.108 44.604 1.00 46.09 220 MET A N 1
ATOM 1727 C CA . MET A 1 220 ? 39.310 18.316 45.374 1.00 48.47 220 MET A CA 1
ATOM 1728 C C . MET A 1 220 ? 38.029 18.958 45.894 1.00 49.21 220 MET A C 1
ATOM 1729 O O . MET A 1 220 ? 38.004 19.489 47.010 1.00 51.15 220 MET A O 1
ATOM 1734 N N . ILE A 1 221 ? 36.956 18.919 45.101 1.00 48.39 221 ILE A N 1
ATOM 1735 C CA . ILE A 1 221 ? 35.687 19.502 45.531 1.00 49.76 221 ILE A CA 1
ATOM 1736 C C . ILE A 1 221 ? 35.149 18.763 46.750 1.00 58.03 221 ILE A C 1
ATOM 1737 O O . ILE A 1 221 ? 34.746 19.379 47.743 1.00 59.49 221 ILE A O 1
ATOM 1742 N N . VAL A 1 222 ? 35.136 17.430 46.691 1.00 57.71 222 VAL A N 1
ATOM 1743 C CA . VAL A 1 222 ? 34.597 16.647 47.801 1.00 58.10 222 VAL A CA 1
ATOM 1744 C C . VAL A 1 222 ? 35.426 16.860 49.060 1.00 55.92 222 VAL A C 1
ATOM 1745 O O . VAL A 1 222 ? 34.883 17.016 50.160 1.00 62.10 222 VAL A O 1
ATOM 1749 N N . CYS A 1 223 ? 36.753 16.886 48.920 1.00 53.40 223 CYS A N 1
ATOM 1750 C CA . CYS A 1 223 ? 37.615 17.045 50.087 1.00 57.18 223 CYS A CA 1
ATOM 1751 C C . CYS A 1 223 ? 37.444 18.423 50.718 1.00 62.04 223 CYS A C 1
ATOM 1752 O O . CYS A 1 223 ? 37.272 18.542 51.937 1.00 59.31 223 CYS A O 1
ATOM 1755 N N . LYS A 1 224 ? 37.473 19.477 49.899 1.00 53.72 224 LYS A N 1
ATOM 1756 C CA . LYS A 1 224 ? 37.427 20.834 50.437 1.00 55.60 224 LYS A CA 1
ATOM 1757 C C . LYS A 1 224 ? 36.047 21.179 50.985 1.00 54.55 224 LYS A C 1
ATOM 1758 O O . LYS A 1 224 ? 35.937 21.835 52.028 1.00 59.30 224 LYS A O 1
ATOM 1764 N N . VAL A 1 225 ? 34.983 20.761 50.294 1.00 52.73 225 VAL A N 1
ATOM 1765 C CA . VAL A 1 225 ? 33.633 21.009 50.799 1.00 54.39 225 VAL A CA 1
ATOM 1766 C C . VAL A 1 225 ? 33.424 20.288 52.125 1.00 66.40 225 VAL A C 1
ATOM 1767 O O . VAL A 1 225 ? 32.835 20.839 53.063 1.00 68.48 225 VAL A O 1
ATOM 1771 N N . PHE A 1 226 ? 33.912 19.049 52.226 1.00 70.69 226 PHE A N 1
ATOM 1772 C CA . PHE A 1 226 ? 33.809 18.310 53.480 1.00 70.65 226 PHE A CA 1
ATOM 1773 C C . PHE A 1 226 ? 34.608 18.987 54.587 1.00 70.71 226 PHE A C 1
ATOM 1774 O O . PHE A 1 226 ? 34.144 19.079 55.730 1.00 67.62 226 PHE A O 1
ATOM 1782 N N . MET A 1 227 ? 35.813 19.464 54.267 1.00 68.37 227 MET A N 1
ATOM 1783 C CA . MET A 1 227 ? 36.646 20.115 55.274 1.00 69.89 227 MET A CA 1
ATOM 1784 C C . MET A 1 227 ? 36.045 21.442 55.720 1.00 74.17 227 MET A C 1
ATOM 1785 O O . MET A 1 227 ? 36.111 21.792 56.904 1.00 74.26 227 MET A O 1
ATOM 1790 N N . THR A 1 228 ? 35.457 22.196 54.787 1.00 68.25 228 THR A N 1
ATOM 1791 C CA . THR A 1 228 ? 34.855 23.476 55.147 1.00 70.45 228 THR A CA 1
ATOM 1792 C C . THR A 1 228 ? 33.590 23.279 55.973 1.00 74.92 228 THR A C 1
ATOM 1793 O O . THR A 1 228 ? 33.353 24.010 56.943 1.00 78.45 228 THR A O 1
ATOM 1797 N N . ALA A 1 229 ? 32.766 22.294 55.607 1.00 72.95 229 ALA A N 1
ATOM 1798 C CA . ALA A 1 229 ? 31.516 22.069 56.324 1.00 74.36 229 ALA A CA 1
ATOM 1799 C C . ALA A 1 229 ? 31.755 21.500 57.717 1.0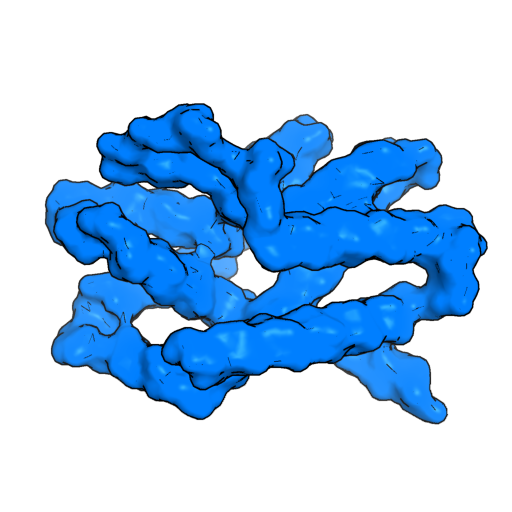0 82.05 229 ALA A C 1
ATOM 1800 O O . ALA A 1 229 ? 30.917 21.677 58.608 1.00 87.63 229 ALA A O 1
ATOM 1802 N N . THR A 1 230 ? 32.883 20.820 57.926 1.00 88.78 230 THR A N 1
ATOM 1803 C CA . THR A 1 230 ? 33.167 20.244 59.237 1.00 99.50 230 THR A CA 1
ATOM 1804 C C . THR A 1 230 ? 33.544 21.326 60.242 1.00 105.05 230 THR A C 1
ATOM 1805 O O . THR A 1 230 ? 33.041 21.342 61.371 1.00 119.68 230 THR A O 1
ATOM 1809 N N . HIS A 1 231 ? 34.425 22.240 59.849 1.00 96.18 231 HIS A N 1
ATOM 1810 C CA . HIS A 1 231 ? 34.886 23.290 60.748 1.00 101.36 231 HIS A CA 1
ATOM 1811 C C . HIS A 1 231 ? 34.216 24.624 60.430 1.00 100.75 231 HIS A C 1
ATOM 1812 O O . HIS A 1 231 ? 33.123 24.913 60.919 1.00 100.54 231 HIS A O 1
#

Nearest PDB structures (foldseek):
  6iz0-assembly1_A  TM=1.004E+00  e=9.077E-29  Gallus gallus
  6iz1-assembly1_A  TM=1.004E+00  e=1.174E-28  Gallus gallus
  6iyx-assembly1_A  TM=1.004E+00  e=6.001E-28  Gallus gallus
  6iz3-assembly1_B  TM=9.841E-01  e=8.184E-19  Xenopus laevis
  5eik-assembly1_A  TM=8.979E-01  e=6.937E-13  Caenorhabditis elegans

Secondary structure (DSSP, 8-state):
-HHHHHHHHTT---TTHHHHHHHHHHHHHHHHSTTHHHHHHH-HHHHHHHHHHHHHHHHHHHHHHTTS-TTGGGG-HHHHHHHHHHHHHHHH-GGGHHHHHHHSHHHHHHHHHHHHHHHHHHHHHHHHHHHHH-TT-HHHHHHHHHHHHHGGGGGHHHHHHHTT---TT--TTTS--HHHHHHHHHHHHHHHHHHT-S-S-HHHHHHHHHHHHHHHHHHHHHH-

GO terms:
  GO:0005267 potassium channel activity (F, IDA)

InterPro domains:
  IPR007866 TRIC channel [PF05197] (41-230)
  IPR007866 TRIC channel [PTHR12454] (7-295)